Protein AF-Q4S012-F1 (afdb_monomer_lite)

Sequence (358 aa):
VFFGFYRRGSLDLPCLNMPLLYLAGILSILLLSFILVVRRTIVGYKHTWMLRKRYNMNVSYKIFCGWDFTIQDSDSASLKRGCIRNDLKLLLEEQRFSMRVAQRKLGQKVRLYLLRFFLNVLVLSLLGGAFYLIFFAINTSMKKTAYQGVIKLVFEYLPPVTITFVNLLLPHIFRKISTFEDYSFTMQINSTLVRSIFLKLASLGIYLMGETALRAHVLLPFQCRENRLGKEMYKLSIFNFLATICNAFLFNFPRKFLQEACPSSLLARLSGQQRFLIPFNVLDLVYGQTVSWMGVYYCPLLPLIGTVTLIVTFYIKKVTVLWCCRPEQRMFRASNSSVLFHFMLLLGLIMAAVTLGF

InterPro domains:
  IPR012496 TMC domain [PF07810] (224-335)
  IPR038900 Transmembrane channel-like protein [PTHR23302] (2-358)

Organism: Tetraodon nigroviridis (NCBI:txid99883)

Secondary structure (DSSP, 8-state):
--GGG--TTTTS-TT--HHHHHHHHHHHHHHHHHHHHHHHHHHHHHHHHHHHHHHTS-HHHHHHS---TT---HHHHHHHHHHHHHHHHHHHHHHHHHHHHHT--HHHHHHHHHHHHHHHHHHHHHHHHHHHHHHHHHHHHHHTTT--THHHHHHHHHHHHHHHHHHHHHHHHHHHHHHHTT--HHHHHHHHHHHHHHHHHHHHHHHHHIIIIIHHTTS-TTS-HHHHHHHHHHHHHHHHHHHHHHIIIIIIHHHHHHHHH-TTSHHHHHH---B--HHHHHHHHHHHHHHHHHHTTT-TTHHHHHHHHHHHHHHHHHHHHHHHPBP-SS---HHHHHHHHHHHHHHHHHHHHHHHH-

Structure (mmCIF, N/CA/C/O backbone):
data_AF-Q4S012-F1
#
_entry.id   AF-Q4S012-F1
#
loop_
_atom_site.group_PDB
_atom_site.id
_atom_site.type_symbol
_atom_site.label_atom_id
_atom_site.label_alt_id
_atom_site.label_comp_id
_atom_site.label_asym_id
_atom_site.label_entity_id
_atom_site.label_seq_id
_atom_site.pdbx_PDB_ins_code
_atom_site.Cartn_x
_atom_site.Cartn_y
_atom_site.Cartn_z
_atom_site.occupancy
_atom_site.B_iso_or_equiv
_atom_site.auth_seq_id
_atom_site.auth_comp_id
_atom_site.auth_asym_id
_atom_site.auth_atom_id
_atom_site.pdbx_PDB_model_num
ATOM 1 N N . VAL A 1 1 ? 7.221 2.457 -25.735 1.00 53.84 1 VAL A N 1
ATOM 2 C CA . VAL A 1 1 ? 7.912 3.707 -26.128 1.00 53.84 1 VAL A CA 1
ATOM 3 C C . VAL A 1 1 ? 8.549 4.284 -24.878 1.00 53.84 1 VAL A C 1
ATOM 5 O O . VAL A 1 1 ? 7.845 4.398 -23.885 1.00 53.84 1 VAL A O 1
ATOM 8 N N . PHE A 1 2 ? 9.858 4.531 -24.881 1.00 63.09 2 PHE A N 1
ATOM 9 C CA . PHE A 1 2 ? 10.585 5.129 -23.750 1.00 63.09 2 PHE A CA 1
ATOM 10 C C . PHE A 1 2 ? 11.058 6.536 -24.129 1.00 63.09 2 PHE A C 1
ATOM 12 O O . PHE A 1 2 ? 11.096 6.847 -25.318 1.00 63.09 2 PHE A O 1
ATOM 19 N N . PHE A 1 3 ? 11.458 7.356 -23.152 1.00 61.53 3 PHE A N 1
ATOM 20 C CA . PHE A 1 3 ? 11.948 8.725 -23.382 1.00 61.53 3 PHE A CA 1
ATOM 21 C C . PHE A 1 3 ? 12.992 8.824 -24.511 1.00 61.53 3 PHE A C 1
ATOM 23 O O . PHE A 1 3 ? 12.878 9.690 -25.375 1.00 61.53 3 PHE A O 1
ATOM 30 N N . GLY A 1 4 ? 13.933 7.872 -24.593 1.00 58.38 4 GLY A N 1
ATOM 31 C CA . GLY A 1 4 ? 14.970 7.851 -25.637 1.00 58.38 4 GLY A CA 1
ATOM 32 C C . GLY A 1 4 ? 14.469 7.668 -27.081 1.00 58.38 4 GLY A C 1
ATOM 33 O O . GLY A 1 4 ? 15.268 7.735 -28.012 1.00 58.38 4 GLY A O 1
ATOM 34 N N . PHE A 1 5 ? 13.171 7.425 -27.282 1.00 60.38 5 PHE A N 1
ATOM 35 C CA . PHE A 1 5 ? 12.536 7.367 -28.601 1.00 60.38 5 PHE A CA 1
ATOM 36 C C . PHE A 1 5 ? 12.276 8.767 -29.188 1.00 60.38 5 PHE A C 1
ATOM 38 O O . PHE A 1 5 ? 12.300 8.934 -30.403 1.00 60.38 5 PHE A O 1
ATOM 45 N N . TYR A 1 6 ? 12.074 9.788 -28.346 1.00 61.41 6 TYR A N 1
ATOM 46 C CA . TYR A 1 6 ? 11.745 11.145 -28.791 1.00 61.41 6 TYR A CA 1
ATOM 47 C C . TYR A 1 6 ? 13.012 11.930 -29.155 1.00 61.41 6 TYR A C 1
ATOM 49 O O . TYR A 1 6 ? 13.562 12.669 -28.341 1.00 61.41 6 TYR A O 1
ATOM 57 N N . ARG A 1 7 ? 13.490 11.783 -30.394 1.00 60.47 7 ARG A N 1
ATOM 58 C CA . ARG A 1 7 ? 14.554 12.637 -30.955 1.00 60.47 7 ARG A CA 1
ATOM 59 C C . ARG A 1 7 ? 13.972 13.911 -31.580 1.00 60.47 7 ARG A C 1
ATOM 61 O O . ARG A 1 7 ? 12.780 13.987 -31.888 1.00 60.47 7 ARG A O 1
ATOM 68 N N . ARG A 1 8 ? 14.820 14.930 -31.764 1.00 55.53 8 ARG A N 1
ATOM 69 C CA . ARG A 1 8 ? 14.468 16.170 -32.478 1.00 55.53 8 ARG A CA 1
ATOM 70 C C . ARG A 1 8 ? 13.973 15.802 -33.889 1.00 55.53 8 ARG A C 1
ATOM 72 O O . ARG A 1 8 ? 14.671 15.077 -34.588 1.00 55.53 8 ARG A O 1
ATOM 79 N N . GLY A 1 9 ? 12.769 16.244 -34.261 1.00 55.34 9 GLY A N 1
ATOM 80 C CA . GLY A 1 9 ? 12.159 15.952 -35.569 1.00 55.34 9 GLY A CA 1
ATOM 81 C C . GLY A 1 9 ? 11.323 14.666 -35.675 1.00 55.34 9 GLY A C 1
ATOM 82 O O . GLY A 1 9 ? 10.867 14.357 -36.762 1.00 55.34 9 GLY A O 1
ATOM 83 N N . SER A 1 10 ? 11.050 13.928 -34.586 1.00 59.12 10 SER A N 1
ATOM 84 C CA . SER A 1 10 ? 10.297 12.649 -34.644 1.00 59.12 10 SER A CA 1
ATOM 85 C C . SER A 1 10 ? 8.837 12.734 -35.149 1.00 59.12 10 SER A C 1
ATOM 87 O O . SER A 1 10 ? 8.204 11.693 -35.304 1.00 59.12 10 SER A O 1
ATOM 89 N N . LEU A 1 11 ? 8.286 13.936 -35.343 1.00 62.34 11 LEU A N 1
ATOM 90 C CA . LEU A 1 11 ? 6.933 14.192 -35.872 1.00 62.34 11 LEU A CA 1
ATOM 91 C C . LEU A 1 11 ? 6.973 15.179 -37.059 1.00 62.34 11 LEU A C 1
ATOM 93 O O . LEU A 1 11 ? 6.006 15.899 -37.277 1.00 62.34 11 LEU A O 1
ATOM 97 N N . ASP A 1 12 ? 8.107 15.284 -37.764 1.00 60.12 12 ASP A N 1
ATOM 98 C CA . ASP A 1 12 ? 8.281 16.159 -38.940 1.00 60.12 12 ASP A CA 1
ATOM 99 C C . ASP A 1 12 ? 7.964 17.653 -38.701 1.00 60.12 12 ASP A C 1
ATOM 101 O O . ASP A 1 12 ? 7.598 18.396 -39.607 1.00 60.12 12 ASP A O 1
ATOM 105 N N . LEU A 1 13 ? 8.146 18.131 -37.462 1.00 67.12 13 LEU A N 1
ATOM 106 C CA . LEU A 1 13 ? 8.059 19.550 -37.095 1.00 67.12 13 LEU A CA 1
ATOM 107 C C . LEU A 1 13 ? 9.470 20.116 -36.831 1.00 67.12 13 LEU A C 1
ATOM 109 O O . LEU A 1 13 ? 10.068 19.783 -35.803 1.00 67.12 13 LEU A O 1
ATOM 113 N N . PRO A 1 14 ? 10.012 20.986 -37.707 1.00 60.69 14 PRO A N 1
ATOM 114 C CA . PRO A 1 14 ? 11.420 21.404 -37.669 1.00 60.69 14 PRO A CA 1
ATOM 115 C C . PRO A 1 14 ? 11.780 22.298 -36.471 1.00 60.69 14 PRO A C 1
ATOM 117 O O . PRO A 1 14 ? 12.925 22.297 -36.022 1.00 60.69 14 PRO A O 1
ATOM 120 N N . CYS A 1 15 ? 10.813 23.029 -35.908 1.00 65.69 15 CYS A N 1
ATOM 121 C CA . CYS A 1 15 ? 11.045 23.979 -34.813 1.00 65.69 15 CYS A CA 1
ATOM 122 C C . CYS A 1 15 ? 10.726 23.421 -33.413 1.00 65.69 15 CYS A C 1
ATOM 124 O O . CYS A 1 15 ? 10.979 24.097 -32.416 1.00 65.69 15 CYS A O 1
ATOM 126 N N . LEU A 1 16 ? 10.163 22.211 -33.304 1.00 69.81 16 LEU A N 1
ATOM 127 C CA . LEU A 1 16 ? 9.671 21.691 -32.027 1.00 69.81 16 LEU A CA 1
ATOM 128 C C . LEU A 1 16 ? 10.704 20.785 -31.339 1.00 69.81 16 LEU A C 1
ATOM 130 O O . LEU A 1 16 ? 10.977 19.658 -31.757 1.00 69.81 16 LEU A O 1
ATOM 134 N N . ASN A 1 17 ? 11.252 21.263 -30.219 1.00 72.12 17 ASN A N 1
ATOM 135 C CA . ASN A 1 17 ? 12.118 20.470 -29.345 1.00 72.12 17 ASN A CA 1
ATOM 136 C C . ASN A 1 17 ? 11.285 19.472 -28.520 1.00 72.12 17 ASN A C 1
ATOM 138 O O . ASN A 1 17 ? 10.939 19.735 -27.369 1.00 72.12 17 ASN A O 1
ATOM 142 N N . MET A 1 18 ? 10.995 18.306 -29.100 1.00 72.69 18 MET A N 1
ATOM 143 C CA . MET A 1 18 ? 10.204 17.237 -28.467 1.00 72.69 18 MET A CA 1
ATOM 144 C C . MET A 1 18 ? 10.670 16.810 -27.065 1.00 72.69 18 MET A C 1
ATOM 146 O O . MET A 1 18 ? 9.811 16.654 -26.197 1.00 72.69 18 MET A O 1
ATOM 150 N N . PRO A 1 19 ? 11.981 16.674 -26.777 1.00 73.50 19 PRO A N 1
ATOM 151 C CA . PRO A 1 19 ? 12.434 16.332 -25.427 1.00 73.50 19 PRO A CA 1
ATOM 152 C C . PRO A 1 19 ? 12.056 17.390 -24.383 1.00 73.50 19 PRO A C 1
ATOM 154 O O . PRO A 1 19 ? 11.689 17.048 -23.261 1.00 73.50 19 PRO A O 1
ATOM 157 N N . LEU A 1 20 ? 12.103 18.673 -24.762 1.00 77.25 20 LEU A N 1
ATOM 158 C CA . LEU A 1 20 ? 11.761 19.786 -23.878 1.00 77.25 20 LEU A CA 1
ATOM 159 C C . LEU A 1 20 ? 10.252 19.843 -23.627 1.00 77.25 20 LEU A C 1
ATOM 161 O O . LEU A 1 20 ? 9.831 20.027 -22.490 1.00 77.25 20 LEU A O 1
ATOM 165 N N . LEU A 1 21 ? 9.443 19.633 -24.671 1.00 81.38 21 LEU A N 1
ATOM 166 C CA . LEU A 1 21 ? 7.986 19.563 -24.546 1.00 81.38 21 LEU A CA 1
ATOM 167 C C . LEU A 1 21 ? 7.558 18.391 -23.651 1.00 81.38 21 LEU A C 1
ATOM 169 O O . LEU A 1 21 ? 6.683 18.545 -22.803 1.00 81.38 21 LEU A O 1
ATOM 173 N N . TYR A 1 22 ? 8.208 17.235 -23.805 1.00 80.88 22 TYR A N 1
ATOM 174 C CA . TYR A 1 22 ? 7.977 16.071 -22.955 1.00 80.88 22 TYR A CA 1
ATOM 175 C C . TYR A 1 22 ? 8.338 16.355 -21.492 1.00 80.88 22 TYR A C 1
ATOM 177 O O . TYR A 1 22 ? 7.525 16.117 -20.600 1.00 80.88 22 TYR A O 1
ATOM 185 N N . LEU A 1 23 ? 9.523 16.924 -21.240 1.00 81.69 23 LEU A N 1
ATOM 186 C CA . LEU A 1 23 ? 9.951 17.317 -19.896 1.00 81.69 23 LEU A CA 1
ATOM 187 C C . LEU A 1 23 ? 8.971 18.319 -19.268 1.00 81.69 23 LEU A C 1
ATOM 189 O O . LEU A 1 23 ? 8.546 18.126 -18.130 1.00 81.69 23 LEU A O 1
ATOM 193 N N . ALA A 1 24 ? 8.564 19.346 -20.019 1.00 84.75 24 ALA A N 1
ATOM 194 C CA . ALA A 1 24 ? 7.589 20.338 -19.577 1.00 84.75 24 ALA A CA 1
ATOM 195 C C . ALA A 1 24 ? 6.241 19.690 -19.233 1.00 84.75 24 ALA A C 1
ATOM 197 O O . ALA A 1 24 ? 5.704 19.948 -18.158 1.00 84.75 24 ALA A O 1
ATOM 198 N N . GLY A 1 25 ? 5.735 18.791 -20.083 1.00 86.69 25 GLY A N 1
ATOM 199 C CA . GLY A 1 25 ? 4.498 18.052 -19.827 1.00 86.69 25 GLY A CA 1
ATOM 200 C C . GLY A 1 25 ? 4.557 17.237 -18.534 1.00 86.69 25 GLY A C 1
ATOM 201 O O . GLY A 1 25 ? 3.615 17.258 -17.741 1.00 86.69 25 GLY A O 1
ATOM 202 N N . ILE A 1 26 ? 5.681 16.573 -18.260 1.00 84.12 26 ILE A N 1
ATOM 203 C CA . ILE A 1 26 ? 5.838 15.776 -17.036 1.00 84.12 26 ILE A CA 1
ATOM 204 C C . ILE A 1 26 ? 6.004 16.645 -15.794 1.00 84.12 26 ILE A C 1
ATOM 206 O O . ILE A 1 26 ? 5.377 16.361 -14.773 1.00 84.12 26 ILE A O 1
ATOM 210 N N . LEU A 1 27 ? 6.755 17.743 -15.883 1.00 86.62 27 LEU A N 1
ATOM 211 C CA . LEU A 1 27 ? 6.823 18.733 -14.810 1.00 86.62 27 LEU A CA 1
ATOM 212 C C . LEU A 1 27 ? 5.438 19.322 -14.508 1.00 86.62 27 LEU A C 1
ATOM 214 O O . LEU A 1 27 ? 5.068 19.427 -13.340 1.00 86.62 27 LEU A O 1
ATOM 218 N N . SER A 1 28 ? 4.631 19.625 -15.532 1.00 88.25 28 SER A N 1
ATOM 219 C CA . SER A 1 28 ? 3.246 20.075 -15.352 1.00 88.25 28 SER A CA 1
ATOM 220 C C . SER A 1 28 ? 2.380 19.023 -14.653 1.00 88.25 28 SER A C 1
ATOM 222 O O . SER A 1 28 ? 1.646 19.363 -13.725 1.00 88.25 28 SER A O 1
ATOM 224 N N . ILE A 1 29 ? 2.483 17.743 -15.035 1.00 88.12 29 ILE A N 1
ATOM 225 C CA . ILE A 1 29 ? 1.744 16.644 -14.388 1.00 88.12 29 ILE A CA 1
ATOM 226 C C . ILE A 1 29 ? 2.135 16.508 -12.913 1.00 88.12 29 ILE A C 1
ATOM 228 O O . ILE A 1 29 ? 1.261 16.344 -12.055 1.00 88.12 29 ILE A O 1
ATOM 232 N N . LEU A 1 30 ? 3.428 16.580 -12.594 1.00 86.94 30 LEU A N 1
ATOM 233 C CA . LEU A 1 30 ? 3.916 16.465 -11.219 1.00 86.94 30 LEU A CA 1
ATOM 234 C C . LEU A 1 30 ? 3.519 17.669 -10.370 1.00 86.94 30 LEU A C 1
ATOM 236 O O . LEU A 1 30 ? 3.076 17.486 -9.238 1.00 86.94 30 LEU A O 1
ATOM 240 N N . LEU A 1 31 ? 3.598 18.880 -10.922 1.00 90.06 31 LEU A N 1
ATOM 241 C CA . LEU A 1 31 ? 3.176 20.103 -10.245 1.00 90.06 31 LEU A CA 1
ATOM 242 C C . LEU A 1 31 ? 1.664 20.106 -9.984 1.00 90.06 31 LEU A C 1
ATOM 244 O O . LEU A 1 31 ? 1.224 20.402 -8.874 1.00 90.06 31 LEU A O 1
ATOM 248 N N . LEU A 1 32 ? 0.857 19.686 -10.961 1.00 91.81 32 LEU A N 1
ATOM 249 C CA . LEU A 1 32 ? -0.586 19.532 -10.782 1.00 91.81 32 LEU A CA 1
ATOM 250 C C . LEU A 1 32 ? -0.902 18.458 -9.731 1.00 91.81 32 LEU A C 1
ATOM 252 O O . LEU A 1 32 ? -1.728 18.685 -8.844 1.00 91.81 32 LEU A O 1
ATOM 256 N N . SER A 1 33 ? -0.206 17.318 -9.769 1.00 90.12 33 SER A N 1
ATOM 257 C CA . SER A 1 33 ? -0.336 16.258 -8.760 1.00 90.12 33 SER A CA 1
ATOM 258 C C . SER A 1 33 ? 0.032 16.765 -7.362 1.00 90.12 33 SER A C 1
ATOM 260 O O . SER A 1 33 ? -0.687 16.482 -6.404 1.00 90.12 33 SER A O 1
ATOM 262 N N . PHE A 1 34 ? 1.087 17.576 -7.245 1.00 90.81 34 PHE A N 1
ATOM 263 C CA . PHE A 1 34 ? 1.511 18.205 -5.993 1.00 90.81 34 PHE A CA 1
ATOM 264 C C . PHE A 1 34 ? 0.420 19.114 -5.435 1.00 90.81 34 PHE A C 1
ATOM 266 O O . PHE A 1 34 ? -0.009 18.930 -4.295 1.00 90.81 34 PHE A O 1
ATOM 273 N N . ILE A 1 35 ? -0.096 20.036 -6.251 1.00 92.12 35 ILE A N 1
ATOM 274 C CA . ILE A 1 35 ? -1.163 20.962 -5.852 1.00 92.12 35 ILE A CA 1
ATOM 275 C C . ILE A 1 35 ? -2.406 20.187 -5.395 1.00 92.12 35 ILE A C 1
ATOM 277 O O . ILE A 1 35 ? -2.979 20.489 -4.344 1.00 92.12 35 ILE A O 1
ATOM 281 N N . LEU A 1 36 ? -2.814 19.154 -6.141 1.00 91.31 36 LEU A N 1
ATOM 282 C CA . LEU A 1 36 ? -3.966 18.323 -5.785 1.00 91.31 36 LEU A CA 1
ATOM 283 C C . LEU A 1 36 ? -3.758 17.573 -4.465 1.00 91.31 36 LEU A C 1
ATOM 285 O O . LEU A 1 36 ? -4.670 17.546 -3.632 1.00 91.31 36 LEU A O 1
ATOM 289 N N . VAL A 1 37 ? -2.580 16.979 -4.253 1.00 89.81 37 VAL A N 1
ATOM 290 C CA . VAL A 1 37 ? -2.243 16.271 -3.010 1.00 89.81 37 VAL A CA 1
ATOM 291 C C . VAL A 1 37 ? -2.222 17.241 -1.834 1.00 89.81 37 VAL A C 1
ATOM 293 O O . VAL A 1 37 ? -2.852 16.953 -0.817 1.00 89.81 37 VAL A O 1
ATOM 296 N N . VAL A 1 38 ? -1.585 18.407 -1.961 1.00 90.38 38 VAL A N 1
ATOM 297 C CA . VAL A 1 38 ? -1.542 19.429 -0.903 1.00 90.38 38 VAL A CA 1
ATOM 298 C C . VAL A 1 38 ? -2.952 19.907 -0.559 1.00 90.38 38 VAL A C 1
ATOM 300 O O . VAL A 1 38 ? -3.341 19.884 0.610 1.00 90.38 38 VAL A O 1
ATOM 303 N N . ARG A 1 39 ? -3.773 20.240 -1.563 1.00 89.94 39 ARG A N 1
ATOM 304 C CA . ARG A 1 39 ? -5.167 20.654 -1.346 1.00 89.94 39 ARG A CA 1
ATOM 305 C C . ARG A 1 39 ? -5.968 19.571 -0.622 1.00 89.94 39 ARG A C 1
ATOM 307 O O . ARG A 1 39 ? -6.661 19.870 0.351 1.00 89.94 39 ARG A O 1
ATOM 314 N N . ARG A 1 40 ? -5.860 18.308 -1.055 1.00 86.88 40 ARG A N 1
ATOM 315 C CA . ARG A 1 40 ? -6.520 17.170 -0.390 1.00 86.88 40 ARG A CA 1
ATOM 316 C C . ARG A 1 40 ? -6.021 16.972 1.038 1.00 86.88 40 ARG A C 1
ATOM 318 O O . ARG A 1 40 ? -6.835 16.728 1.923 1.00 86.88 40 ARG A O 1
ATOM 325 N N . THR A 1 41 ? -4.725 17.154 1.278 1.00 86.56 41 THR A N 1
ATOM 326 C CA . THR A 1 41 ? -4.118 17.069 2.613 1.00 86.56 41 THR A CA 1
ATOM 327 C C . THR A 1 41 ? -4.699 18.122 3.550 1.00 86.56 41 THR A C 1
ATOM 329 O O . THR A 1 41 ? -5.117 17.785 4.655 1.00 86.56 41 THR A O 1
ATOM 332 N N . ILE A 1 42 ? -4.809 19.376 3.099 1.00 87.06 42 ILE A N 1
ATOM 333 C CA . ILE A 1 42 ? -5.387 20.478 3.884 1.00 87.06 42 ILE A CA 1
ATOM 334 C C . ILE A 1 42 ? -6.856 20.190 4.216 1.00 87.06 42 ILE A C 1
ATOM 336 O O . ILE A 1 42 ? -7.268 20.293 5.373 1.00 87.06 42 ILE A O 1
ATOM 340 N N . VAL A 1 43 ? -7.647 19.777 3.221 1.00 85.88 43 VAL A N 1
ATOM 341 C CA . VAL A 1 43 ? -9.065 19.433 3.416 1.00 85.88 43 VAL A CA 1
ATOM 342 C C . VAL A 1 43 ? -9.216 18.242 4.370 1.00 85.88 43 VAL A C 1
ATOM 344 O O . VAL A 1 43 ? -10.014 18.295 5.308 1.00 85.88 43 VAL A O 1
ATOM 347 N N . GLY A 1 44 ? -8.415 17.191 4.190 1.00 81.06 44 GLY A N 1
ATOM 348 C CA . GLY A 1 44 ? -8.394 16.017 5.061 1.00 81.06 44 GLY A CA 1
ATOM 349 C C . GLY A 1 44 ? -7.988 16.356 6.497 1.00 81.06 44 GLY A C 1
ATOM 350 O O . GLY A 1 44 ? -8.606 15.869 7.449 1.00 81.06 44 GLY A O 1
ATOM 351 N N . TYR A 1 45 ? -7.009 17.246 6.672 1.00 81.50 45 TYR A N 1
ATOM 352 C CA . TYR A 1 45 ? -6.587 17.734 7.981 1.00 81.50 45 TYR A CA 1
ATOM 353 C C . TYR A 1 45 ? -7.688 18.557 8.657 1.00 81.50 45 TYR A C 1
ATOM 355 O O . TYR A 1 45 ? -7.997 18.317 9.825 1.00 81.50 45 TYR A O 1
ATOM 363 N N . LYS A 1 46 ? -8.363 19.447 7.915 1.00 83.12 46 LYS A N 1
ATOM 364 C CA . LYS A 1 46 ? -9.515 20.217 8.411 1.00 83.12 46 LYS A CA 1
ATOM 365 C C . LYS A 1 46 ? -10.640 19.292 8.881 1.00 83.12 46 LYS A C 1
ATOM 367 O O . LYS A 1 46 ? -11.124 19.449 10.001 1.00 83.12 46 LYS A O 1
ATOM 372 N N . HIS A 1 47 ? -11.013 18.286 8.086 1.00 75.75 47 HIS A N 1
ATOM 373 C CA . HIS A 1 47 ? -12.007 17.284 8.492 1.00 75.75 47 HIS A CA 1
ATOM 374 C C . HIS A 1 47 ? -11.583 16.525 9.750 1.00 75.75 47 HIS A C 1
ATOM 376 O O . HIS A 1 47 ? -12.384 16.353 10.667 1.00 75.75 47 HIS A O 1
ATOM 382 N N . THR A 1 48 ? -10.320 16.113 9.830 1.00 72.62 48 THR A N 1
ATOM 383 C CA . THR A 1 48 ? -9.777 15.386 10.984 1.00 72.62 48 THR A CA 1
ATOM 384 C C . THR A 1 48 ? -9.778 16.232 12.249 1.00 72.62 48 THR A C 1
ATOM 386 O O . THR A 1 48 ? -10.144 15.751 13.321 1.00 72.62 48 THR A O 1
ATOM 389 N N . TRP A 1 49 ? -9.413 17.506 12.131 1.00 73.25 49 TRP A N 1
ATOM 390 C CA . TRP A 1 49 ? -9.438 18.456 13.232 1.00 73.25 49 TRP A CA 1
ATOM 391 C C . TRP A 1 49 ? -10.870 18.740 13.708 1.00 73.25 49 TRP A C 1
ATOM 393 O O . TRP A 1 49 ? -11.131 18.669 14.909 1.00 73.25 49 TRP A O 1
ATOM 403 N N . MET A 1 50 ? -11.819 18.947 12.787 1.00 70.19 50 MET A N 1
ATOM 404 C CA . MET A 1 50 ? -13.239 19.115 13.127 1.00 70.19 50 MET A CA 1
ATOM 405 C C . MET A 1 50 ? -13.815 17.870 13.810 1.00 70.19 50 MET A C 1
ATOM 407 O O . MET A 1 50 ? -14.519 17.978 14.814 1.00 70.19 50 MET A O 1
ATOM 411 N N . LEU A 1 51 ? -13.469 16.679 13.316 1.00 64.88 51 LEU A N 1
ATOM 412 C CA . LEU A 1 51 ? -13.850 15.412 13.935 1.00 64.88 51 LEU A CA 1
ATOM 413 C C . LEU A 1 51 ? -13.251 15.290 15.342 1.00 64.88 51 LEU A C 1
ATOM 415 O O . LEU A 1 51 ? -13.978 14.975 16.275 1.00 64.88 51 LEU A O 1
ATOM 419 N N . ARG A 1 52 ? -11.966 15.619 15.535 1.00 64.38 52 ARG A N 1
ATOM 420 C CA . ARG A 1 52 ? -11.308 15.676 16.856 1.00 64.38 52 ARG A CA 1
ATOM 421 C C . ARG A 1 52 ? -12.024 16.609 17.831 1.00 64.38 52 ARG A C 1
ATOM 423 O O . ARG A 1 52 ? -12.258 16.197 18.961 1.00 64.38 52 ARG A O 1
ATOM 430 N N . LYS A 1 53 ? -12.448 17.795 17.388 1.00 61.38 53 LYS A N 1
ATOM 431 C CA . LYS A 1 53 ? -13.257 18.716 18.201 1.00 61.38 53 LYS A CA 1
ATOM 432 C C . LYS A 1 53 ? -14.611 18.100 18.582 1.00 61.38 53 LYS A C 1
ATOM 434 O O . LYS A 1 53 ? -14.988 18.147 19.745 1.00 61.38 53 LYS A O 1
ATOM 439 N N . ARG A 1 54 ? -15.287 17.427 17.641 1.00 58.03 54 ARG A N 1
ATOM 440 C CA . ARG A 1 54 ? -16.545 16.689 17.883 1.00 58.03 54 ARG A CA 1
ATOM 441 C C . ARG A 1 54 ? -16.365 15.472 18.809 1.00 58.03 54 ARG A C 1
ATOM 443 O O . ARG A 1 54 ? -17.309 15.067 19.475 1.00 58.03 54 ARG A O 1
ATOM 450 N N . TYR A 1 55 ? -15.167 14.887 18.876 1.00 56.62 55 TYR A N 1
ATOM 451 C CA . TYR A 1 55 ? -14.847 13.801 19.811 1.00 56.62 55 TYR A CA 1
ATOM 452 C C . TYR A 1 55 ? -14.542 14.285 21.231 1.00 56.62 55 TYR A C 1
ATOM 454 O O . TYR A 1 55 ? -14.657 13.489 22.154 1.00 56.62 55 TYR A O 1
ATOM 462 N N . ASN A 1 56 ? -14.169 15.554 21.398 1.00 59.50 56 ASN A N 1
ATOM 463 C CA . ASN A 1 56 ? -13.976 16.172 22.710 1.00 59.50 56 ASN A CA 1
ATOM 464 C C . ASN A 1 56 ? -15.297 16.675 23.321 1.00 59.50 56 ASN A C 1
ATOM 466 O O . ASN A 1 56 ? -15.291 17.246 24.406 1.00 59.50 56 ASN A O 1
ATOM 470 N N . MET A 1 57 ? -16.426 16.495 22.623 1.00 60.41 57 MET A N 1
ATOM 471 C CA . MET A 1 57 ? -17.752 16.747 23.179 1.00 60.41 57 MET A CA 1
ATOM 472 C C . MET A 1 57 ? -18.117 15.643 24.171 1.00 60.41 57 MET A C 1
ATOM 474 O O . MET A 1 57 ? -17.856 14.464 23.920 1.00 60.41 57 MET A O 1
ATOM 478 N N . ASN A 1 58 ? -18.754 16.034 25.275 1.00 67.19 58 ASN A N 1
ATOM 479 C CA . ASN A 1 58 ? -19.220 15.112 26.305 1.00 67.19 58 ASN A CA 1
ATOM 480 C C . ASN A 1 58 ? -20.027 13.961 25.693 1.00 67.19 58 ASN A C 1
ATOM 482 O O . ASN A 1 58 ? -20.842 14.170 24.792 1.00 67.19 58 ASN A O 1
ATOM 486 N N . VAL A 1 59 ? -19.831 12.750 26.224 1.00 75.94 59 VAL A N 1
ATOM 487 C CA . VAL A 1 59 ? -20.556 11.532 25.815 1.00 75.94 59 VAL A CA 1
ATOM 488 C C . VAL A 1 59 ? -22.072 11.772 25.790 1.00 75.94 59 VAL A C 1
ATOM 490 O O . VAL A 1 59 ? -22.752 11.288 24.888 1.00 75.94 59 VAL A O 1
ATOM 493 N N . SER A 1 60 ? -22.575 12.611 26.699 1.00 81.00 60 SER A N 1
ATOM 494 C CA . SER A 1 60 ? -23.964 13.070 26.754 1.00 81.00 60 SER A CA 1
ATOM 495 C C . SER A 1 60 ? -24.460 13.639 25.420 1.00 81.00 60 SER A C 1
ATOM 497 O O . SER A 1 60 ? -25.510 13.230 24.941 1.00 81.00 60 SER A O 1
ATOM 499 N N . TYR A 1 61 ? -23.686 14.502 24.753 1.00 80.88 61 TYR A N 1
ATOM 500 C CA . TYR A 1 61 ? -24.085 15.068 23.460 1.00 80.88 61 TYR A CA 1
ATOM 501 C C . TYR A 1 61 ? -24.236 13.986 22.383 1.00 80.88 61 TYR A C 1
ATOM 503 O O . TYR A 1 61 ? -25.147 14.045 21.567 1.00 80.88 61 TYR A O 1
ATOM 511 N N . LYS A 1 62 ? -23.370 12.967 22.373 1.00 78.44 62 LYS A N 1
ATOM 512 C CA . LYS A 1 62 ? -23.474 11.871 21.396 1.00 78.44 62 LYS A CA 1
ATOM 513 C C . LYS A 1 62 ? -24.695 10.986 21.633 1.00 78.44 62 LYS A C 1
ATOM 515 O O . LYS A 1 62 ? -25.256 10.480 20.668 1.00 78.44 62 LYS A O 1
ATOM 520 N N . ILE A 1 63 ? -25.075 10.783 22.894 1.00 82.50 63 ILE A N 1
ATOM 521 C CA . ILE A 1 63 ? -26.247 9.981 23.255 1.00 82.50 63 ILE A CA 1
ATOM 522 C C . ILE A 1 63 ? -27.530 10.739 22.901 1.00 82.50 63 ILE A C 1
ATOM 524 O O . ILE A 1 63 ? -28.392 10.177 22.234 1.00 82.50 63 ILE A O 1
ATOM 528 N N . PHE A 1 64 ? -27.633 12.012 23.294 1.00 83.94 64 PHE A N 1
ATOM 529 C CA . PHE A 1 64 ? -28.866 12.790 23.141 1.00 83.94 64 PHE A CA 1
ATOM 530 C C . PHE A 1 64 ? -29.015 13.449 21.763 1.00 83.94 64 PHE A C 1
ATOM 532 O O . PHE A 1 64 ? -30.117 13.501 21.231 1.00 83.94 64 PHE A O 1
ATOM 539 N N . CYS A 1 65 ? -27.919 13.901 21.149 1.00 82.75 65 CYS A N 1
ATOM 540 C CA . CYS A 1 65 ? -27.929 14.642 19.880 1.00 82.75 65 CYS A CA 1
ATOM 541 C C . CYS A 1 65 ? -27.291 13.860 18.716 1.00 82.75 65 CYS A C 1
ATOM 543 O O . CYS A 1 65 ? -26.998 14.431 17.667 1.00 82.75 65 CYS A O 1
ATOM 545 N N . GLY A 1 66 ? -27.002 12.565 18.894 1.00 81.50 66 GLY A N 1
ATOM 546 C CA . GLY A 1 66 ? -26.380 11.735 17.856 1.00 81.50 66 GLY A CA 1
ATOM 547 C C . GLY A 1 66 ? -27.347 11.241 16.776 1.00 81.50 66 GLY A C 1
ATOM 548 O O . GLY A 1 66 ? -26.903 10.897 15.672 1.00 81.50 66 GLY A O 1
ATOM 549 N N . TRP A 1 67 ? -28.646 11.186 17.091 1.00 89.25 67 TRP A N 1
ATOM 550 C CA . TRP A 1 67 ? -29.691 10.773 16.158 1.00 89.25 67 TRP A CA 1
ATOM 551 C C . TRP A 1 67 ? -30.025 11.888 15.168 1.00 89.25 67 TRP A C 1
ATOM 553 O O . TRP A 1 67 ? -29.998 13.067 15.510 1.00 89.25 67 TRP A O 1
ATOM 563 N N . ASP A 1 68 ? -30.325 11.496 13.934 1.00 87.94 68 ASP A N 1
ATOM 564 C CA . ASP A 1 68 ? -30.765 12.408 12.887 1.00 87.94 68 ASP A CA 1
ATOM 565 C C . ASP A 1 68 ? -32.243 12.136 12.606 1.00 87.94 68 ASP A C 1
ATOM 567 O O . ASP A 1 68 ? -32.599 11.079 12.084 1.00 87.94 68 ASP A O 1
ATOM 571 N N . PHE A 1 69 ? -33.101 13.071 13.012 1.00 87.81 69 PHE A N 1
ATOM 572 C CA . PHE A 1 69 ? -34.555 12.944 12.896 1.00 87.81 69 PHE A CA 1
ATOM 573 C C . PHE A 1 69 ? -35.069 13.175 11.471 1.00 87.81 69 PHE A C 1
ATOM 575 O O . PHE A 1 69 ? -36.249 12.968 11.215 1.00 87.81 69 PHE A O 1
ATOM 582 N N . THR A 1 70 ? -34.199 13.571 10.537 1.00 90.81 70 THR A N 1
ATOM 583 C CA . THR A 1 70 ? -34.570 13.760 9.127 1.00 90.81 70 THR A CA 1
ATOM 584 C C . THR A 1 70 ? -34.555 12.456 8.323 1.00 90.81 70 THR A C 1
ATOM 586 O O . THR A 1 70 ? -34.987 12.434 7.172 1.00 90.81 70 THR A O 1
ATOM 589 N N . ILE A 1 71 ? -34.085 11.352 8.917 1.00 90.38 71 ILE A N 1
ATOM 590 C CA . ILE A 1 71 ? -34.030 10.045 8.259 1.00 90.38 71 ILE A CA 1
ATOM 591 C C . ILE A 1 71 ? -35.440 9.450 8.171 1.00 90.38 71 ILE A C 1
ATOM 593 O O . ILE A 1 71 ? -36.019 9.064 9.183 1.00 90.38 71 ILE A O 1
ATOM 597 N N . GLN A 1 72 ? -35.953 9.331 6.948 1.00 91.12 72 GLN A N 1
ATOM 598 C CA . GLN A 1 72 ? -37.255 8.716 6.656 1.00 91.12 72 GLN A CA 1
ATOM 599 C C . GLN A 1 72 ? -37.136 7.239 6.252 1.00 91.12 72 GLN A C 1
ATOM 601 O O . GLN A 1 72 ? -38.051 6.453 6.477 1.00 91.12 72 GLN A O 1
ATOM 606 N N . ASP A 1 73 ? -35.998 6.855 5.673 1.00 94.12 73 ASP A N 1
ATOM 607 C CA . ASP A 1 73 ? -35.751 5.502 5.184 1.00 94.12 73 ASP A CA 1
ATOM 608 C C . ASP A 1 73 ? -35.341 4.534 6.311 1.00 94.12 73 ASP A C 1
ATOM 610 O O . ASP A 1 73 ? -34.455 4.822 7.127 1.00 94.12 73 ASP A O 1
ATOM 614 N N . SER A 1 74 ? -35.968 3.354 6.332 1.00 92.00 74 SER A N 1
ATOM 615 C CA . SER A 1 74 ? -35.762 2.342 7.374 1.00 92.00 74 SER A CA 1
ATOM 616 C C . SER A 1 74 ? -34.369 1.704 7.316 1.00 92.00 74 SER A C 1
ATOM 618 O O . SER A 1 74 ? -33.753 1.468 8.364 1.00 92.00 74 SER A O 1
ATOM 620 N N . ASP A 1 75 ? -33.817 1.517 6.113 1.00 90.00 75 ASP A N 1
ATOM 621 C CA . ASP A 1 75 ? -32.478 0.961 5.931 1.00 90.00 75 ASP A CA 1
ATOM 622 C C . ASP A 1 75 ? -31.422 1.949 6.433 1.00 90.00 75 ASP A C 1
ATOM 624 O O . ASP A 1 75 ? -30.558 1.601 7.248 1.00 90.00 75 ASP A O 1
ATOM 628 N N . SER A 1 76 ? -31.550 3.217 6.051 1.00 89.06 76 SER A N 1
ATOM 629 C CA . SER A 1 76 ? -30.714 4.324 6.520 1.00 89.06 76 SER A CA 1
ATOM 630 C C . SER A 1 76 ? -30.790 4.510 8.040 1.00 89.06 76 SER A C 1
ATOM 632 O O . SER A 1 76 ? -29.762 4.729 8.693 1.00 89.06 76 SER A O 1
ATOM 634 N N . ALA A 1 77 ? -31.974 4.353 8.641 1.00 90.25 77 ALA A N 1
ATOM 635 C CA . ALA A 1 77 ? -32.154 4.395 10.091 1.00 90.25 77 ALA A CA 1
ATOM 636 C C . ALA A 1 77 ? -31.431 3.227 10.786 1.00 90.25 77 ALA A C 1
ATOM 638 O O . ALA A 1 77 ? -30.747 3.416 11.801 1.00 90.25 77 ALA A O 1
ATOM 639 N N . SER A 1 78 ? -31.516 2.020 10.218 1.00 88.62 78 SER A N 1
ATOM 640 C CA . SER A 1 78 ? -30.820 0.835 10.728 1.00 88.62 78 SER A CA 1
ATOM 641 C C . SER A 1 78 ? -29.293 1.007 10.687 1.00 88.62 78 SER A C 1
ATOM 643 O O . SER A 1 78 ? -28.605 0.701 11.672 1.00 88.62 78 SER A O 1
ATOM 645 N N . LEU A 1 79 ? -28.771 1.596 9.603 1.00 86.06 79 LEU A N 1
ATOM 646 C CA . LEU A 1 79 ? -27.359 1.923 9.427 1.00 86.06 79 LEU A CA 1
ATOM 647 C C . LEU A 1 79 ? -26.910 2.990 10.425 1.00 86.06 79 LEU A C 1
ATOM 649 O O . LEU A 1 79 ? -25.906 2.793 11.111 1.00 86.06 79 LEU A O 1
ATOM 653 N N . LYS A 1 80 ? -27.670 4.082 10.581 1.00 86.56 80 LYS A N 1
ATOM 654 C CA . LYS A 1 80 ? -27.379 5.147 11.554 1.00 86.56 80 LYS A CA 1
ATOM 655 C C . LYS A 1 80 ? -27.330 4.603 12.980 1.00 86.56 80 LYS A C 1
ATOM 657 O O . LYS A 1 80 ? -26.386 4.897 13.718 1.00 86.56 80 LYS A O 1
ATOM 662 N N . ARG A 1 81 ? -28.287 3.749 13.351 1.00 86.75 81 ARG A N 1
ATOM 663 C CA . ARG A 1 81 ? -28.298 3.046 14.642 1.00 86.75 81 ARG A CA 1
ATOM 664 C C . ARG A 1 81 ? -27.051 2.173 14.814 1.00 86.75 81 ARG A C 1
ATOM 666 O O . ARG A 1 81 ? -26.428 2.193 15.876 1.00 86.75 81 ARG A O 1
ATOM 673 N N . GLY A 1 82 ? -26.652 1.445 13.769 1.00 85.44 82 GLY A N 1
ATOM 674 C CA . GLY A 1 82 ? -25.406 0.674 13.734 1.00 85.44 82 GLY A CA 1
ATOM 675 C C . GLY A 1 82 ? -24.156 1.541 13.932 1.00 85.44 82 GLY A C 1
ATOM 676 O O . GLY A 1 82 ? -23.300 1.201 14.751 1.00 85.44 82 GLY A O 1
ATOM 677 N N . CYS A 1 83 ? -24.076 2.689 13.252 1.00 81.94 83 CYS A N 1
ATOM 678 C CA . CYS A 1 83 ? -23.006 3.680 13.400 1.00 81.94 83 CYS A CA 1
ATOM 679 C C . CYS A 1 83 ? -22.879 4.176 14.841 1.00 81.94 83 CYS A C 1
ATOM 681 O O . CYS A 1 83 ? -21.794 4.096 15.418 1.00 81.94 83 CYS A O 1
ATOM 683 N N . ILE A 1 84 ? -23.983 4.630 15.442 1.00 83.75 84 ILE A N 1
ATOM 684 C CA . ILE A 1 84 ? -24.000 5.146 16.819 1.00 83.75 84 ILE A CA 1
ATOM 685 C C . ILE A 1 84 ? -23.586 4.048 17.807 1.00 83.75 84 ILE A C 1
ATOM 687 O O . ILE A 1 84 ? -22.718 4.270 18.651 1.00 83.75 84 ILE A O 1
ATOM 691 N N . ARG A 1 85 ? -24.138 2.832 17.671 1.00 84.62 85 ARG A N 1
ATOM 692 C CA . ARG A 1 85 ? -23.781 1.686 18.524 1.00 84.62 85 ARG A CA 1
ATOM 693 C C . ARG A 1 85 ? -22.285 1.381 18.471 1.00 84.62 85 ARG A C 1
ATOM 695 O O . ARG A 1 85 ? -21.678 1.107 19.505 1.00 84.62 85 ARG A O 1
ATOM 702 N N . ASN A 1 86 ? -21.699 1.389 17.279 1.00 81.19 86 ASN A N 1
ATOM 703 C CA . ASN A 1 86 ? -20.291 1.054 17.096 1.00 81.19 86 ASN A CA 1
ATOM 704 C C . ASN A 1 86 ? -19.365 2.165 17.609 1.00 81.19 86 ASN A C 1
ATOM 706 O O . ASN A 1 86 ? -18.352 1.852 18.234 1.00 81.19 86 ASN A O 1
ATOM 710 N N . ASP A 1 87 ? -19.733 3.435 17.424 1.00 79.00 87 ASP A N 1
ATOM 711 C CA . ASP A 1 87 ? -18.998 4.579 17.979 1.00 79.00 87 ASP A CA 1
ATOM 712 C C . ASP A 1 87 ? -19.018 4.567 19.519 1.00 79.00 87 ASP A C 1
ATOM 714 O O . ASP A 1 87 ? -17.974 4.698 20.157 1.00 79.00 87 ASP A O 1
ATOM 718 N N . LEU A 1 88 ? -20.175 4.293 20.136 1.00 81.88 88 LEU A N 1
ATOM 719 C CA . LEU A 1 88 ? -20.289 4.152 21.594 1.00 81.88 88 LEU A CA 1
ATOM 720 C C . LEU A 1 88 ? -19.473 2.971 22.134 1.00 81.88 88 LEU A C 1
ATOM 722 O O . LEU A 1 88 ? -18.769 3.116 23.134 1.00 81.88 88 LEU A O 1
ATOM 726 N N . LYS A 1 89 ? -19.514 1.808 21.466 1.00 84.25 89 LYS A N 1
ATOM 727 C CA . LYS A 1 89 ? -18.664 0.660 21.827 1.00 84.25 89 LYS A CA 1
ATOM 728 C C . LYS A 1 89 ? -17.182 1.028 21.789 1.00 84.25 89 LYS A C 1
ATOM 730 O O . LYS A 1 89 ? -16.450 0.674 22.708 1.00 84.25 89 LYS A O 1
ATOM 735 N N . LEU A 1 90 ? -16.749 1.747 20.754 1.00 78.31 90 LEU A N 1
ATOM 736 C CA . LEU A 1 90 ? -15.357 2.163 20.598 1.00 78.31 90 LEU A CA 1
ATOM 737 C C . LEU A 1 90 ? -14.931 3.141 21.701 1.00 78.31 90 LEU A C 1
ATOM 739 O O . LEU A 1 90 ? -13.862 2.964 22.282 1.00 78.31 90 LEU A O 1
ATOM 743 N N . LEU A 1 91 ? -15.784 4.110 22.047 1.00 79.69 91 LEU A N 1
ATOM 744 C CA . LEU A 1 91 ? -15.540 5.028 23.163 1.00 79.69 91 LEU A CA 1
ATOM 745 C C . LEU A 1 91 ? -15.421 4.295 24.505 1.00 79.69 91 LEU A C 1
ATOM 747 O O . LEU A 1 91 ? -14.500 4.564 25.273 1.00 79.69 91 LEU A O 1
ATOM 751 N N . LEU A 1 92 ? -16.323 3.348 24.785 1.00 84.31 92 LEU A N 1
ATOM 752 C CA . LEU A 1 92 ? -16.277 2.547 26.011 1.00 84.31 92 LEU A CA 1
ATOM 753 C C . LEU A 1 92 ? -15.013 1.681 26.081 1.00 84.31 92 LEU A C 1
ATOM 755 O O . LEU A 1 92 ? -14.414 1.551 27.147 1.00 84.31 92 LEU A O 1
ATOM 759 N N . GLU A 1 93 ? -14.586 1.095 24.962 1.00 82.31 93 GLU A N 1
ATOM 760 C CA . GLU A 1 93 ? -13.334 0.338 24.886 1.00 82.31 93 GLU A CA 1
ATOM 761 C C . GLU A 1 93 ? -12.105 1.225 25.132 1.00 82.31 93 GLU A C 1
ATOM 763 O O . GLU A 1 93 ? -11.197 0.814 25.860 1.00 82.31 93 GLU A O 1
ATOM 768 N N . GLU A 1 94 ? -12.084 2.441 24.578 1.00 79.25 94 GLU A N 1
ATOM 769 C CA . GLU A 1 94 ? -11.015 3.425 24.788 1.00 79.25 94 GLU A CA 1
ATOM 770 C C . GLU A 1 94 ? -10.952 3.868 26.260 1.00 79.25 94 GLU A C 1
ATOM 772 O O . GLU A 1 94 ? -9.884 3.819 26.869 1.00 79.25 94 GLU A O 1
ATOM 777 N N . GLN A 1 95 ? -12.097 4.172 26.878 1.00 81.75 95 GLN A N 1
ATOM 778 C CA . GLN A 1 95 ? -12.197 4.504 28.306 1.00 81.75 95 GLN A CA 1
ATOM 779 C C . GLN A 1 95 ? -11.735 3.350 29.207 1.00 81.75 95 GLN A C 1
ATOM 781 O O . GLN A 1 95 ? -10.901 3.539 30.094 1.00 81.75 95 GLN A O 1
ATOM 786 N N . ARG A 1 96 ? -12.205 2.120 28.949 1.00 84.69 96 ARG A N 1
ATOM 787 C CA . ARG A 1 96 ? -11.757 0.919 29.680 1.00 84.69 96 ARG A CA 1
ATOM 788 C C . ARG A 1 96 ? -10.260 0.683 29.534 1.00 84.69 96 ARG A C 1
ATOM 790 O O . ARG A 1 96 ? -9.618 0.205 30.466 1.00 84.69 96 ARG A O 1
ATOM 797 N N . PHE A 1 97 ? -9.687 0.967 28.369 1.00 83.62 97 PHE A N 1
ATOM 798 C CA . PHE A 1 97 ? -8.246 0.875 28.175 1.00 83.62 97 PHE A CA 1
ATOM 799 C C . PHE A 1 97 ? -7.501 1.924 29.008 1.00 83.62 97 PHE A C 1
ATOM 801 O O . PHE A 1 97 ? -6.569 1.557 29.719 1.00 83.62 97 PHE A O 1
ATOM 808 N N . SER A 1 98 ? -7.941 3.183 28.995 1.00 81.69 98 SER A N 1
ATOM 809 C CA . SER A 1 98 ? -7.338 4.263 29.788 1.00 81.69 98 SER A CA 1
ATOM 810 C C . SER A 1 98 ? -7.383 3.982 31.292 1.00 81.69 98 SER A C 1
ATOM 812 O O . SER A 1 98 ? -6.358 4.101 31.961 1.00 81.69 98 SER A O 1
ATOM 814 N N . MET A 1 99 ? -8.518 3.499 31.814 1.00 83.75 99 MET A N 1
ATOM 815 C CA . MET A 1 99 ? -8.630 3.070 33.216 1.00 83.75 99 MET A CA 1
ATOM 816 C C . MET A 1 99 ? -7.654 1.933 33.542 1.00 83.75 99 MET A C 1
ATOM 818 O O . MET A 1 99 ? -6.917 2.007 34.524 1.00 83.75 99 MET A O 1
ATOM 822 N N . ARG A 1 100 ? -7.565 0.915 32.673 1.00 84.62 100 ARG A N 1
ATOM 823 C CA . ARG A 1 100 ? -6.599 -0.183 32.839 1.00 84.62 100 ARG A CA 1
ATOM 824 C C . ARG A 1 100 ? -5.151 0.286 32.805 1.00 84.62 100 ARG A C 1
ATOM 826 O O . ARG A 1 100 ? -4.325 -0.367 33.426 1.00 84.62 100 ARG A O 1
ATOM 833 N N . VAL A 1 101 ? -4.822 1.346 32.062 1.00 84.00 101 VAL A N 1
ATOM 834 C CA . VAL A 1 101 ? -3.473 1.934 32.024 1.00 84.00 101 VAL A CA 1
ATOM 835 C C . VAL A 1 101 ? -3.177 2.707 33.310 1.00 84.00 101 VAL A C 1
ATOM 837 O O . VAL A 1 101 ? -2.075 2.571 33.838 1.00 84.00 101 VAL A O 1
ATOM 840 N N . ALA A 1 102 ? -4.152 3.453 33.836 1.00 83.69 102 ALA A N 1
ATOM 841 C CA . ALA A 1 102 ? -4.023 4.189 35.094 1.00 83.69 102 ALA A CA 1
ATOM 842 C C . ALA A 1 102 ? -3.855 3.258 36.308 1.00 83.69 102 ALA A C 1
ATOM 844 O O . ALA A 1 102 ? -3.078 3.553 37.208 1.00 83.69 102 ALA A O 1
ATOM 845 N N . GLN A 1 103 ? -4.518 2.098 36.303 1.00 86.62 103 GLN A N 1
ATOM 846 C CA . GLN A 1 103 ? -4.462 1.115 37.394 1.00 86.62 103 GLN A CA 1
ATOM 847 C C . GLN A 1 103 ? -3.249 0.159 37.340 1.00 86.62 103 GLN A C 1
ATOM 849 O O . GLN A 1 103 ? -3.164 -0.771 38.146 1.00 86.62 103 GLN A O 1
ATOM 854 N N . ARG A 1 104 ? -2.297 0.324 36.405 1.00 86.50 104 ARG A N 1
ATOM 855 C CA . ARG A 1 104 ? -1.155 -0.608 36.286 1.00 86.50 104 ARG A CA 1
ATOM 856 C C . ARG A 1 104 ? -0.162 -0.432 37.428 1.00 86.50 104 ARG A C 1
ATOM 858 O O . ARG A 1 104 ? 0.387 0.649 37.625 1.00 86.50 104 ARG A O 1
ATOM 865 N N . LYS A 1 105 ? 0.175 -1.540 38.092 1.00 89.81 105 LYS A N 1
ATOM 866 C CA . LYS A 1 105 ? 1.271 -1.589 39.071 1.00 89.81 105 LYS A CA 1
ATOM 867 C C . LYS A 1 105 ? 2.625 -1.352 38.388 1.00 89.81 105 LYS A C 1
ATOM 869 O O . LYS A 1 105 ? 2.825 -1.724 37.229 1.00 89.81 105 LYS A O 1
ATOM 874 N N . LEU A 1 106 ? 3.584 -0.803 39.133 1.00 86.69 106 LEU A N 1
ATOM 875 C CA . LEU A 1 106 ? 4.904 -0.413 38.621 1.00 86.69 106 LEU A CA 1
ATOM 876 C C . LEU A 1 106 ? 5.676 -1.602 38.009 1.00 86.69 106 LEU A C 1
ATOM 878 O O . LEU A 1 106 ? 6.199 -1.483 36.905 1.00 86.69 106 LEU A O 1
ATOM 882 N N . GLY A 1 107 ? 5.624 -2.789 38.626 1.00 89.00 107 GLY A N 1
ATOM 883 C CA . GLY A 1 107 ? 6.239 -4.008 38.072 1.00 89.00 107 GLY A CA 1
ATOM 884 C C . GLY A 1 107 ? 5.629 -4.471 36.738 1.00 89.00 107 GLY A C 1
ATOM 885 O O . GLY A 1 107 ? 6.350 -4.850 35.816 1.00 89.00 107 GLY A O 1
ATOM 886 N N . GLN A 1 108 ? 4.305 -4.364 36.573 1.00 86.38 108 GLN A N 1
ATOM 887 C CA . GLN A 1 108 ? 3.645 -4.661 35.293 1.00 86.38 108 GLN A CA 1
ATOM 888 C C . GLN A 1 108 ? 4.029 -3.644 34.214 1.00 86.38 108 GLN A C 1
ATOM 890 O O . GLN A 1 108 ? 4.181 -4.004 33.047 1.00 86.38 108 GLN A O 1
ATOM 895 N N . LYS A 1 109 ? 4.209 -2.378 34.609 1.00 86.31 109 LYS A N 1
ATOM 896 C CA . LYS A 1 109 ? 4.671 -1.303 33.731 1.00 86.31 109 LYS A CA 1
ATOM 897 C C . LYS A 1 109 ? 6.094 -1.586 33.242 1.00 86.31 109 LYS A C 1
ATOM 899 O O . LYS A 1 109 ? 6.305 -1.584 32.035 1.00 86.31 109 LYS A O 1
ATOM 904 N N . VAL A 1 110 ? 7.025 -1.922 34.138 1.00 91.00 110 VAL A N 1
ATOM 905 C CA . VAL A 1 110 ? 8.410 -2.285 33.779 1.00 91.00 110 VAL A CA 1
ATOM 906 C C . VAL A 1 110 ? 8.441 -3.485 32.830 1.00 91.00 110 VAL A C 1
ATOM 908 O O . VAL A 1 110 ? 9.029 -3.384 31.755 1.00 91.00 110 VAL A O 1
ATOM 911 N N . ARG A 1 111 ? 7.727 -4.577 33.148 1.00 90.94 111 ARG A N 1
ATOM 912 C CA . ARG A 1 111 ? 7.643 -5.762 32.273 1.00 90.94 111 ARG A CA 1
ATOM 913 C C . ARG A 1 111 ? 7.148 -5.412 30.868 1.00 90.94 111 ARG A C 1
ATOM 915 O O . ARG A 1 111 ? 7.680 -5.908 29.881 1.00 90.94 111 ARG A O 1
ATOM 922 N N . LEU A 1 112 ? 6.143 -4.545 30.771 1.00 89.44 112 LEU A N 1
ATOM 923 C CA . LEU A 1 112 ? 5.609 -4.098 29.490 1.00 89.44 112 LEU A CA 1
ATOM 924 C C . LEU A 1 112 ? 6.609 -3.241 28.705 1.00 89.44 112 LEU A C 1
ATOM 926 O O . LEU A 1 112 ? 6.730 -3.411 27.495 1.00 89.44 112 LEU A O 1
ATOM 930 N N . TYR A 1 113 ? 7.304 -2.307 29.357 1.00 90.00 113 TYR A N 1
ATOM 931 C CA . TYR A 1 113 ? 8.310 -1.486 28.681 1.00 90.00 113 TYR A CA 1
ATOM 932 C C . TYR A 1 113 ? 9.486 -2.330 28.181 1.00 90.00 113 TYR A C 1
ATOM 934 O O . TYR A 1 113 ? 9.921 -2.120 27.052 1.00 90.00 113 TYR A O 1
ATOM 942 N N . LEU A 1 114 ? 9.925 -3.332 28.950 1.00 92.44 114 LEU A N 1
ATOM 943 C CA . LEU A 1 114 ? 10.934 -4.299 28.505 1.00 92.44 114 LEU A CA 1
ATOM 944 C C . LEU A 1 114 ? 10.450 -5.126 27.307 1.00 92.44 114 LEU A C 1
ATOM 946 O O . LEU A 1 114 ? 11.162 -5.240 26.311 1.00 92.44 114 LEU A O 1
ATOM 950 N N . LEU A 1 115 ? 9.214 -5.637 27.354 1.00 92.94 115 LEU A N 1
ATOM 951 C CA . LEU A 1 115 ? 8.611 -6.344 26.222 1.00 92.94 115 LEU A CA 1
ATOM 952 C C . LEU A 1 115 ? 8.571 -5.453 24.973 1.00 92.94 115 LEU A C 1
ATOM 954 O O . LEU A 1 115 ? 8.963 -5.877 23.891 1.00 92.94 115 LEU A O 1
ATOM 958 N N . ARG A 1 116 ? 8.142 -4.195 25.116 1.00 93.38 116 ARG A N 1
ATOM 959 C CA . ARG A 1 116 ? 8.116 -3.223 24.014 1.00 93.38 116 ARG A CA 1
ATOM 960 C C . ARG A 1 116 ? 9.505 -2.934 23.473 1.00 93.38 116 ARG A C 1
ATOM 962 O O . ARG A 1 116 ? 9.645 -2.807 22.262 1.00 93.38 116 ARG A O 1
ATOM 969 N N . PHE A 1 117 ? 10.512 -2.823 24.331 1.00 93.75 117 PHE A N 1
ATOM 970 C CA . PHE A 1 117 ? 11.890 -2.637 23.899 1.00 93.75 117 PHE A CA 1
ATOM 971 C C . PHE A 1 117 ? 12.334 -3.805 23.010 1.00 93.75 117 PHE A C 1
ATOM 973 O O . PHE A 1 117 ? 12.714 -3.581 21.863 1.00 93.75 117 PHE A O 1
ATOM 980 N N . PHE A 1 118 ? 12.156 -5.046 23.472 1.00 95.31 118 PHE A N 1
ATOM 981 C CA . PHE A 1 118 ? 12.487 -6.242 22.693 1.00 95.31 118 PHE A CA 1
ATOM 982 C C . PHE A 1 118 ? 11.721 -6.316 21.362 1.00 95.31 118 PHE A C 1
ATOM 984 O O . PHE A 1 118 ? 12.313 -6.561 20.313 1.00 95.31 118 PHE A O 1
ATOM 991 N N . LEU A 1 119 ? 10.411 -6.045 21.374 1.00 94.56 119 LEU A N 1
ATOM 992 C CA . LEU A 1 119 ? 9.587 -6.063 20.161 1.00 94.56 119 LEU A CA 1
ATOM 993 C C . LEU A 1 119 ? 9.996 -4.974 19.157 1.00 94.56 119 LEU A C 1
ATOM 995 O O . LEU A 1 119 ? 9.994 -5.229 17.955 1.00 94.56 119 LEU A O 1
ATOM 999 N N . ASN A 1 120 ? 10.389 -3.782 19.615 1.00 93.25 120 ASN A N 1
ATOM 1000 C CA . ASN A 1 120 ? 10.883 -2.736 18.717 1.00 93.25 120 ASN A CA 1
ATOM 1001 C C . ASN A 1 120 ? 12.274 -3.065 18.159 1.00 93.25 120 ASN A C 1
ATOM 1003 O O . ASN A 1 120 ? 12.507 -2.826 16.976 1.00 93.25 120 ASN A O 1
ATOM 1007 N N . VAL A 1 121 ? 13.164 -3.676 18.949 1.00 95.75 121 VAL A N 1
ATOM 1008 C CA . VAL A 1 121 ? 14.447 -4.205 18.450 1.00 95.75 121 VAL A CA 1
ATOM 1009 C C . VAL A 1 121 ? 14.209 -5.272 17.378 1.00 95.75 121 VAL A C 1
ATOM 1011 O O . VAL A 1 121 ? 14.839 -5.235 16.322 1.00 95.75 121 VAL A O 1
ATOM 1014 N N . LEU A 1 122 ? 13.237 -6.166 17.583 1.00 95.94 122 LEU A N 1
ATOM 1015 C CA . LEU A 1 122 ? 12.834 -7.151 16.578 1.00 95.94 122 LEU A CA 1
ATOM 1016 C C . LEU A 1 122 ? 12.317 -6.484 15.292 1.00 95.94 122 LEU A C 1
ATOM 1018 O O . LEU A 1 122 ? 12.686 -6.901 14.198 1.00 95.94 122 LEU A O 1
ATOM 1022 N N . VAL A 1 123 ? 11.499 -5.431 15.397 1.00 95.56 123 VAL A N 1
ATOM 1023 C CA . VAL A 1 123 ? 11.023 -4.665 14.228 1.00 95.56 123 VAL A CA 1
ATOM 1024 C C . VAL A 1 123 ? 12.183 -4.021 13.471 1.00 95.56 123 VAL A C 1
ATOM 1026 O O . VAL A 1 123 ? 12.210 -4.096 12.243 1.00 95.56 123 VAL A O 1
ATOM 1029 N N . LEU A 1 124 ? 13.144 -3.417 14.175 1.00 95.62 124 LEU A N 1
ATOM 1030 C CA . LEU A 1 124 ? 14.335 -2.831 13.556 1.00 95.62 124 LEU A CA 1
ATOM 1031 C C . LEU A 1 124 ? 15.190 -3.895 12.858 1.00 95.62 124 LEU A C 1
ATOM 1033 O O . LEU A 1 124 ? 15.632 -3.670 11.735 1.00 95.62 124 LEU A O 1
ATOM 1037 N N . SER A 1 125 ? 15.355 -5.069 13.472 1.00 96.81 125 SER A N 1
ATOM 1038 C CA . SER A 1 125 ? 16.051 -6.207 12.864 1.00 96.81 125 SER A CA 1
ATOM 1039 C C . SER A 1 125 ? 15.349 -6.699 11.592 1.00 96.81 125 SER A C 1
ATOM 1041 O O . SER A 1 125 ? 15.993 -6.874 10.561 1.00 96.81 125 SER A O 1
ATOM 1043 N N . LEU A 1 126 ? 14.016 -6.824 11.607 1.00 97.12 126 LEU A N 1
ATOM 1044 C CA . LEU A 1 126 ? 13.234 -7.197 10.421 1.00 97.12 126 LEU A CA 1
ATOM 1045 C C . LEU A 1 126 ? 13.348 -6.161 9.292 1.00 97.12 126 LEU A C 1
ATOM 1047 O O . LEU A 1 126 ? 13.457 -6.541 8.128 1.00 97.12 126 LEU A O 1
ATOM 1051 N N . LEU A 1 127 ? 13.340 -4.865 9.623 1.00 96.75 127 LEU A N 1
ATOM 1052 C CA . LEU A 1 127 ? 13.554 -3.786 8.653 1.00 96.75 127 LEU A CA 1
ATOM 1053 C C . LEU A 1 127 ? 14.970 -3.840 8.062 1.00 96.75 127 LEU A C 1
ATOM 1055 O O . LEU A 1 127 ? 15.122 -3.820 6.843 1.00 96.75 127 LEU A O 1
ATOM 1059 N N . GLY A 1 128 ? 15.996 -3.969 8.907 1.00 96.44 128 GLY A N 1
ATOM 1060 C CA . GLY A 1 128 ? 17.386 -4.095 8.470 1.00 96.44 128 GLY A CA 1
ATOM 1061 C C . GLY A 1 128 ? 17.614 -5.328 7.594 1.00 96.44 128 GLY A C 1
ATOM 1062 O O . GLY A 1 128 ? 18.213 -5.222 6.526 1.00 96.44 128 GLY A O 1
ATOM 1063 N N . GLY A 1 129 ? 17.063 -6.479 7.987 1.00 96.81 129 GLY A N 1
ATOM 1064 C CA . GLY A 1 129 ? 17.119 -7.719 7.213 1.00 96.81 129 GLY A CA 1
ATOM 1065 C C . GLY A 1 129 ? 16.415 -7.605 5.860 1.00 96.81 129 GLY A C 1
ATOM 1066 O O . GLY A 1 129 ? 16.950 -8.062 4.853 1.00 96.81 129 GLY A O 1
ATOM 1067 N N . ALA A 1 130 ? 15.263 -6.932 5.802 1.00 96.88 130 ALA A N 1
ATOM 1068 C CA . ALA A 1 130 ? 14.578 -6.630 4.547 1.00 96.88 130 ALA A CA 1
ATOM 1069 C C . ALA A 1 130 ? 15.433 -5.766 3.609 1.00 96.88 130 ALA A C 1
ATOM 1071 O O . ALA A 1 130 ? 15.569 -6.084 2.428 1.00 96.88 130 ALA A O 1
ATOM 1072 N N . PHE A 1 131 ? 16.037 -4.696 4.126 1.00 95.81 131 PHE A N 1
ATOM 1073 C CA . PHE A 1 131 ? 16.901 -3.812 3.341 1.00 95.81 131 PHE A CA 1
ATOM 1074 C C . PHE A 1 131 ? 18.167 -4.518 2.859 1.00 95.81 131 PHE A C 1
ATOM 1076 O O . PHE A 1 131 ? 18.529 -4.392 1.689 1.00 95.81 131 PHE A O 1
ATOM 1083 N N . TYR A 1 132 ? 18.789 -5.321 3.722 1.00 95.38 132 TYR A N 1
ATOM 1084 C CA . TYR A 1 132 ? 19.926 -6.157 3.357 1.00 95.38 132 TYR A CA 1
ATOM 1085 C C . TYR A 1 132 ? 19.561 -7.161 2.259 1.00 95.38 132 TYR A C 1
ATOM 1087 O O . TYR A 1 132 ? 20.291 -7.283 1.279 1.00 95.38 132 TYR A O 1
ATOM 1095 N N . LEU A 1 133 ? 18.410 -7.834 2.370 1.00 95.44 133 LEU A N 1
ATOM 1096 C CA . LEU A 1 133 ? 17.946 -8.799 1.374 1.00 95.44 133 LEU A CA 1
ATOM 1097 C C . LEU A 1 133 ? 17.712 -8.140 0.006 1.00 95.44 133 LEU A C 1
ATOM 1099 O O . LEU A 1 133 ? 18.093 -8.702 -1.018 1.00 95.44 133 LEU A O 1
ATOM 1103 N N . ILE A 1 134 ? 17.132 -6.936 -0.017 1.00 94.00 134 ILE A N 1
ATOM 1104 C CA . ILE A 1 134 ? 16.939 -6.157 -1.250 1.00 94.00 134 ILE A CA 1
ATOM 1105 C C . ILE A 1 134 ? 18.293 -5.772 -1.855 1.00 94.00 134 ILE A C 1
ATOM 1107 O O . ILE A 1 134 ? 18.524 -5.996 -3.042 1.00 94.00 134 ILE A O 1
ATOM 1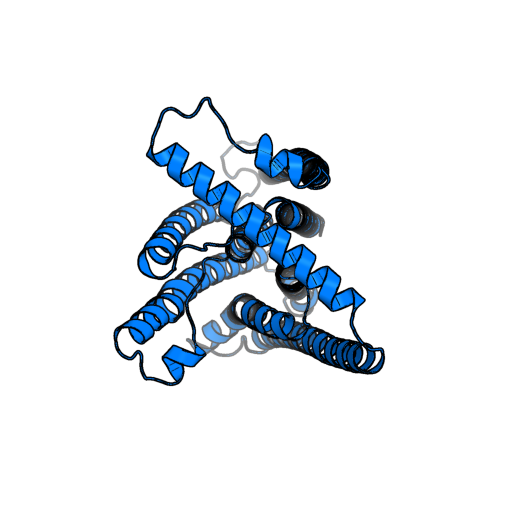111 N N . PHE A 1 135 ? 19.215 -5.245 -1.049 1.00 91.88 135 PHE A N 1
ATOM 1112 C CA . PHE A 1 135 ? 20.558 -4.888 -1.509 1.00 91.88 135 PHE A CA 1
ATOM 1113 C C . PHE A 1 135 ? 21.331 -6.106 -2.041 1.00 91.88 135 PHE A C 1
ATOM 1115 O O . PHE A 1 135 ? 21.972 -6.045 -3.093 1.00 91.88 135 PHE A O 1
ATOM 1122 N N . PHE A 1 136 ? 21.225 -7.245 -1.358 1.00 91.88 136 PHE A N 1
ATOM 1123 C CA . PHE A 1 136 ? 21.798 -8.513 -1.792 1.00 91.88 136 PHE A CA 1
ATOM 1124 C C . PHE A 1 136 ? 21.191 -8.993 -3.117 1.00 91.88 136 PHE A C 1
ATOM 1126 O O . PHE A 1 136 ? 21.929 -9.421 -4.008 1.00 91.88 136 PHE A O 1
ATOM 1133 N N . ALA A 1 137 ? 19.870 -8.877 -3.289 1.00 92.25 137 ALA A N 1
ATOM 1134 C CA . ALA A 1 137 ? 19.190 -9.215 -4.537 1.00 92.25 137 ALA A CA 1
ATOM 1135 C C . ALA A 1 137 ? 19.682 -8.347 -5.709 1.00 92.25 137 ALA A C 1
ATOM 1137 O O . ALA A 1 137 ? 19.968 -8.883 -6.780 1.00 92.25 137 ALA A O 1
ATOM 1138 N N . ILE A 1 138 ? 19.862 -7.036 -5.497 1.00 89.00 138 ILE A N 1
ATOM 1139 C CA . ILE A 1 138 ? 20.402 -6.104 -6.505 1.00 89.00 138 ILE A CA 1
ATOM 1140 C C . ILE A 1 138 ? 21.834 -6.496 -6.895 1.00 89.00 138 ILE A C 1
ATOM 1142 O O . ILE A 1 138 ? 22.136 -6.668 -8.077 1.00 89.00 138 ILE A O 1
ATOM 1146 N N . ASN A 1 139 ? 22.710 -6.717 -5.911 1.00 87.00 139 ASN A N 1
ATOM 1147 C CA . ASN A 1 139 ? 24.092 -7.143 -6.155 1.00 87.00 139 ASN A CA 1
ATOM 1148 C C . ASN A 1 139 ? 24.178 -8.484 -6.890 1.00 87.00 139 ASN A C 1
ATOM 1150 O O . ASN A 1 139 ? 25.020 -8.673 -7.768 1.00 87.00 139 ASN A O 1
ATOM 1154 N N . THR A 1 140 ? 23.300 -9.422 -6.546 1.00 86.31 140 THR A N 1
ATOM 1155 C CA . THR A 1 140 ? 23.255 -10.740 -7.186 1.00 86.31 140 THR A CA 1
ATOM 1156 C C . THR A 1 140 ? 22.759 -10.635 -8.627 1.00 86.31 140 THR A C 1
ATOM 1158 O O . THR A 1 140 ? 23.353 -11.249 -9.514 1.00 86.31 140 THR A O 1
ATOM 1161 N N . SER A 1 141 ? 21.739 -9.804 -8.878 1.00 85.75 141 SER A N 1
ATOM 1162 C CA . SER A 1 141 ? 21.249 -9.484 -10.227 1.00 85.75 141 SER A CA 1
ATOM 1163 C C . SER A 1 141 ? 22.354 -8.908 -11.120 1.00 85.75 141 SER A C 1
ATOM 1165 O O . SER A 1 141 ? 22.371 -9.134 -12.328 1.00 85.75 141 SER A O 1
ATOM 1167 N N . MET A 1 142 ? 23.311 -8.193 -10.521 1.00 77.50 142 MET A N 1
ATOM 1168 C CA . MET A 1 142 ? 24.443 -7.590 -11.221 1.00 77.50 142 MET A CA 1
ATOM 1169 C C . MET A 1 142 ? 25.580 -8.548 -11.551 1.00 77.50 142 MET A C 1
ATOM 1171 O O . MET A 1 142 ? 26.131 -8.486 -12.644 1.00 77.50 142 MET A O 1
ATOM 1175 N N . LYS A 1 143 ? 25.955 -9.421 -10.614 1.00 73.62 143 LYS A N 1
ATOM 1176 C CA . LYS A 1 143 ? 27.135 -10.287 -10.763 1.00 73.62 143 LYS A CA 1
ATOM 1177 C C . LYS A 1 143 ? 26.907 -11.488 -11.685 1.00 73.62 143 LYS A C 1
ATOM 1179 O O . LYS A 1 143 ? 27.870 -12.093 -12.140 1.00 73.62 143 LYS A O 1
ATOM 1184 N N . LYS A 1 144 ? 25.651 -11.872 -11.931 1.00 67.81 144 LYS A N 1
ATOM 1185 C CA . LYS A 1 144 ? 25.295 -13.139 -12.596 1.00 67.81 144 LYS A CA 1
ATOM 1186 C C . LYS A 1 144 ? 24.671 -12.966 -13.985 1.00 67.81 144 LYS A C 1
ATOM 1188 O O . LYS A 1 144 ? 23.972 -13.852 -14.466 1.00 67.81 144 LYS A O 1
ATOM 1193 N N . THR A 1 145 ? 24.980 -11.869 -14.674 1.00 61.88 145 THR A N 1
ATOM 1194 C CA . THR A 1 145 ? 24.578 -11.605 -16.071 1.00 61.88 145 THR A CA 1
ATOM 1195 C C . THR A 1 145 ? 25.225 -12.538 -17.106 1.00 61.88 145 THR A C 1
ATOM 1197 O O . THR A 1 145 ? 24.830 -12.491 -18.269 1.00 61.88 145 THR A O 1
ATOM 1200 N N . ALA A 1 146 ? 26.182 -13.383 -16.701 1.00 60.97 146 ALA A N 1
ATOM 1201 C CA . ALA A 1 146 ? 26.922 -14.303 -17.571 1.00 60.97 146 ALA A CA 1
ATOM 1202 C C . ALA A 1 146 ? 26.209 -15.644 -17.854 1.00 60.97 146 ALA A C 1
ATOM 1204 O O . ALA A 1 146 ? 26.633 -16.380 -18.741 1.00 60.97 146 ALA A O 1
ATOM 1205 N N . TYR A 1 147 ? 25.133 -15.979 -17.132 1.00 65.81 147 TYR A N 1
ATOM 1206 C CA . TYR A 1 147 ? 24.366 -17.204 -17.395 1.00 65.81 147 TYR A CA 1
ATOM 1207 C C . TYR A 1 147 ? 23.395 -17.016 -18.568 1.00 65.81 147 TYR A C 1
ATOM 1209 O O . TYR A 1 147 ? 22.819 -15.941 -18.748 1.00 65.81 147 TYR A O 1
ATOM 1217 N N . GLN A 1 148 ? 23.181 -18.072 -19.356 1.00 74.19 148 GLN A N 1
ATOM 1218 C CA . GLN A 1 148 ? 22.227 -18.076 -20.469 1.00 74.19 148 GLN A CA 1
ATOM 1219 C C . GLN A 1 148 ? 20.887 -18.733 -20.089 1.00 74.19 148 GLN A C 1
ATOM 1221 O O . GLN A 1 148 ? 20.799 -19.522 -19.148 1.00 74.19 148 GLN A O 1
ATOM 1226 N N . GLY A 1 149 ? 19.825 -18.384 -20.823 1.00 78.06 149 GLY A N 1
ATOM 1227 C CA . GLY A 1 149 ? 18.496 -18.989 -20.686 1.00 78.06 149 GLY A CA 1
ATOM 1228 C C . GLY A 1 149 ? 17.692 -18.526 -19.463 1.00 78.06 149 GLY A C 1
ATOM 1229 O O . GLY A 1 149 ? 17.759 -17.369 -19.046 1.00 78.06 149 GLY A O 1
ATOM 1230 N N . VAL A 1 150 ? 16.903 -19.443 -18.889 1.00 80.94 150 VAL A N 1
ATOM 1231 C CA . VAL A 1 150 ? 15.943 -19.186 -17.791 1.00 80.94 150 VAL A CA 1
ATOM 1232 C C . VAL A 1 150 ? 16.620 -18.620 -16.538 1.00 80.94 150 VAL A C 1
ATOM 1234 O O . VAL A 1 150 ? 16.056 -17.773 -15.847 1.00 80.94 150 VAL A O 1
ATOM 1237 N N . ILE A 1 151 ? 17.863 -19.028 -16.274 1.00 80.50 151 ILE A N 1
ATOM 1238 C CA . ILE A 1 151 ? 18.638 -18.606 -15.100 1.00 80.50 151 ILE A CA 1
ATOM 1239 C C . ILE A 1 151 ? 18.874 -17.088 -15.114 1.00 80.50 151 ILE A C 1
ATOM 1241 O O . ILE A 1 151 ? 18.779 -16.437 -14.073 1.00 80.50 151 ILE A O 1
ATOM 1245 N N . LYS A 1 152 ? 19.095 -16.497 -16.295 1.00 83.19 152 LYS A N 1
ATOM 1246 C CA . LYS A 1 152 ? 19.248 -15.045 -16.453 1.00 83.19 152 LYS A CA 1
ATOM 1247 C C . LYS A 1 152 ? 17.977 -14.295 -16.056 1.00 83.19 152 LYS A C 1
ATOM 1249 O O . LYS A 1 152 ? 18.057 -13.309 -15.328 1.00 83.19 152 LYS A O 1
ATOM 1254 N N . LEU A 1 153 ? 16.815 -14.787 -16.495 1.00 82.88 153 LEU A N 1
ATOM 1255 C CA . LEU A 1 153 ? 15.519 -14.180 -16.180 1.00 82.88 153 LEU A CA 1
ATOM 1256 C C . LEU A 1 153 ? 15.255 -14.206 -14.672 1.00 82.88 153 LEU A C 1
ATOM 1258 O O . LEU A 1 153 ? 14.864 -13.191 -14.102 1.00 82.88 153 LEU A O 1
ATOM 1262 N N . VAL A 1 154 ? 15.536 -15.328 -14.002 1.00 85.25 154 VAL A N 1
ATOM 1263 C CA . VAL A 1 154 ? 15.356 -15.447 -12.546 1.00 85.25 154 VAL A CA 1
ATOM 1264 C C . VAL A 1 154 ? 16.169 -14.387 -11.798 1.00 85.25 154 VAL A C 1
ATOM 1266 O O . VAL A 1 154 ? 15.626 -13.705 -10.931 1.00 85.25 154 VAL A O 1
ATOM 1269 N N . PHE A 1 155 ? 17.443 -14.190 -12.152 1.00 85.88 155 PHE A N 1
ATOM 1270 C CA . PHE A 1 155 ? 18.284 -13.168 -11.516 1.00 85.88 155 PHE A CA 1
ATOM 1271 C C . PHE A 1 155 ? 17.906 -11.732 -11.903 1.00 85.88 155 PHE A C 1
ATOM 1273 O O . PHE A 1 155 ? 18.096 -10.811 -11.106 1.00 85.88 155 PHE A O 1
ATOM 1280 N N . GLU A 1 156 ? 17.353 -11.516 -13.095 1.00 86.00 156 GLU A N 1
ATOM 1281 C CA . GLU A 1 156 ? 16.873 -10.204 -13.535 1.00 86.00 156 GLU A CA 1
ATOM 1282 C C . GLU A 1 156 ? 15.610 -9.759 -12.778 1.00 86.00 156 GLU A C 1
ATOM 1284 O O . GLU A 1 156 ? 15.485 -8.587 -12.426 1.00 86.00 156 GLU A O 1
ATOM 1289 N N . TYR A 1 157 ? 14.690 -10.683 -12.490 1.00 90.69 157 TYR A N 1
ATOM 1290 C CA . TYR A 1 157 ? 13.459 -10.395 -11.744 1.00 90.69 157 TYR A CA 1
ATOM 1291 C C . TYR A 1 157 ? 13.596 -10.571 -10.228 1.00 90.69 157 TYR A C 1
ATOM 1293 O O . TYR A 1 157 ? 12.661 -10.258 -9.490 1.00 90.69 157 TYR A O 1
ATOM 1301 N N . LEU A 1 158 ? 14.754 -11.019 -9.739 1.00 91.31 158 LEU A N 1
ATOM 1302 C CA . LEU A 1 158 ? 14.985 -11.248 -8.316 1.00 91.31 158 LEU A CA 1
ATOM 1303 C C . LEU A 1 158 ? 14.727 -9.987 -7.463 1.00 91.31 158 LEU A C 1
ATOM 1305 O O . LEU A 1 158 ? 13.936 -10.090 -6.526 1.00 91.31 158 LEU A O 1
ATOM 1309 N N . PRO A 1 159 ? 15.274 -8.789 -7.773 1.00 92.19 159 PRO A N 1
ATOM 1310 C CA . PRO A 1 159 ? 15.020 -7.599 -6.957 1.00 92.19 159 PRO A CA 1
ATOM 1311 C C . PRO A 1 159 ? 13.536 -7.194 -6.835 1.00 92.19 159 PRO A C 1
ATOM 1313 O O . PRO A 1 159 ? 13.068 -7.053 -5.700 1.00 92.19 159 PRO A O 1
ATOM 1316 N N . PRO A 1 160 ? 12.747 -7.039 -7.926 1.00 92.81 160 PRO A N 1
ATOM 1317 C CA . PRO A 1 160 ? 11.335 -6.677 -7.796 1.00 92.81 160 PRO A CA 1
ATOM 1318 C C . PRO A 1 160 ? 10.507 -7.773 -7.110 1.00 92.81 160 PRO A C 1
ATOM 1320 O O . PRO A 1 160 ? 9.594 -7.442 -6.349 1.00 92.81 160 PRO A O 1
ATOM 1323 N N . VAL A 1 161 ? 10.842 -9.058 -7.296 1.00 94.19 161 VAL A N 1
ATOM 1324 C CA . VAL A 1 161 ? 10.216 -10.172 -6.557 1.00 94.19 161 VAL A CA 1
ATOM 1325 C C . VAL A 1 161 ? 10.480 -10.041 -5.059 1.00 94.19 161 VAL A C 1
ATOM 1327 O O . VAL A 1 161 ? 9.540 -10.093 -4.266 1.00 94.19 161 VAL A O 1
ATOM 1330 N N . THR A 1 162 ? 11.736 -9.823 -4.661 1.00 95.00 162 THR A N 1
ATOM 1331 C CA . THR A 1 162 ? 12.132 -9.668 -3.256 1.00 95.00 162 THR A CA 1
ATOM 1332 C C . THR A 1 162 ? 11.436 -8.474 -2.602 1.00 95.00 162 THR A C 1
ATOM 1334 O O . THR A 1 162 ? 10.861 -8.627 -1.525 1.00 95.00 162 THR A O 1
ATOM 1337 N N . ILE A 1 163 ? 11.426 -7.305 -3.254 1.00 94.69 163 ILE A N 1
ATOM 1338 C CA . ILE A 1 163 ? 10.756 -6.095 -2.742 1.00 94.69 163 ILE A CA 1
ATOM 1339 C C . ILE A 1 163 ? 9.267 -6.362 -2.528 1.00 94.69 163 ILE A C 1
ATOM 1341 O O . ILE A 1 163 ? 8.717 -6.060 -1.469 1.00 94.69 163 ILE A O 1
ATOM 1345 N N . THR A 1 164 ? 8.618 -6.965 -3.520 1.00 93.44 164 THR A N 1
ATOM 1346 C CA . THR A 1 164 ? 7.186 -7.261 -3.479 1.00 93.44 164 THR A CA 1
ATOM 1347 C C . THR A 1 164 ? 6.852 -8.267 -2.377 1.00 93.44 164 THR A C 1
ATOM 1349 O O . THR A 1 164 ? 5.907 -8.060 -1.617 1.00 93.44 164 THR A O 1
ATOM 1352 N N . PHE A 1 165 ? 7.656 -9.323 -2.240 1.00 94.19 165 PHE A N 1
ATOM 1353 C CA . PHE A 1 165 ? 7.492 -10.336 -1.200 1.00 94.19 165 PHE A CA 1
ATOM 1354 C C . PHE A 1 165 ? 7.610 -9.734 0.204 1.00 94.19 165 PHE A C 1
ATOM 1356 O O . PHE A 1 165 ? 6.727 -9.923 1.041 1.00 94.19 165 PHE A O 1
ATOM 1363 N N . VAL A 1 166 ? 8.661 -8.948 0.446 1.00 95.94 166 VAL A N 1
ATOM 1364 C CA . VAL A 1 166 ? 8.892 -8.269 1.726 1.00 95.94 166 VAL A CA 1
ATOM 1365 C C . VAL A 1 166 ? 7.759 -7.281 2.032 1.00 95.94 166 VAL A C 1
ATOM 1367 O O . VAL A 1 166 ? 7.217 -7.294 3.138 1.00 95.94 166 VAL A O 1
ATOM 1370 N N . ASN A 1 167 ? 7.341 -6.478 1.049 1.00 94.31 167 ASN A N 1
ATOM 1371 C CA . ASN A 1 167 ? 6.257 -5.502 1.195 1.00 94.31 167 ASN A CA 1
ATOM 1372 C C . ASN A 1 167 ? 4.876 -6.139 1.412 1.00 94.31 167 ASN A C 1
ATOM 1374 O O . ASN A 1 167 ? 3.984 -5.456 1.918 1.00 94.31 167 ASN A O 1
ATOM 1378 N N . LEU A 1 168 ? 4.694 -7.412 1.053 1.00 91.69 168 LEU A N 1
ATOM 1379 C CA . LEU A 1 168 ? 3.485 -8.189 1.332 1.00 91.69 168 LEU A CA 1
ATOM 1380 C C . LEU A 1 168 ? 3.559 -8.872 2.706 1.00 91.69 168 LEU A C 1
ATOM 1382 O O . LEU A 1 168 ? 2.604 -8.813 3.480 1.00 91.69 168 LEU A O 1
ATOM 1386 N N . LEU A 1 169 ? 4.691 -9.494 3.042 1.00 92.50 169 LEU A N 1
ATOM 1387 C CA . LEU A 1 169 ? 4.838 -10.317 4.244 1.00 92.50 169 LEU A CA 1
ATOM 1388 C C . LEU A 1 169 ? 5.008 -9.490 5.530 1.00 92.50 169 LEU A C 1
ATOM 1390 O O . LEU A 1 169 ? 4.349 -9.761 6.539 1.00 92.50 169 LEU A O 1
ATOM 1394 N N . LEU A 1 170 ? 5.877 -8.476 5.524 1.00 94.38 170 LEU A N 1
ATOM 1395 C CA . LEU A 1 170 ? 6.247 -7.747 6.744 1.00 94.38 170 LEU A CA 1
ATOM 1396 C C . LEU A 1 170 ? 5.085 -6.981 7.390 1.00 94.38 170 LEU A C 1
ATOM 1398 O O . LEU A 1 170 ? 4.976 -7.051 8.613 1.00 94.38 170 LEU A O 1
ATOM 1402 N N . PRO A 1 171 ? 4.167 -6.315 6.660 1.00 92.06 171 PRO A N 1
ATOM 1403 C CA . PRO A 1 171 ? 3.001 -5.681 7.281 1.00 92.06 171 PRO A CA 1
ATOM 1404 C C . PRO A 1 171 ? 2.134 -6.662 8.087 1.00 92.06 171 PRO A C 1
ATOM 1406 O O . PRO A 1 171 ? 1.601 -6.308 9.144 1.00 92.06 171 PRO A O 1
ATOM 1409 N N . HIS A 1 172 ? 2.032 -7.924 7.648 1.00 89.19 172 HIS A N 1
ATOM 1410 C CA . HIS A 1 172 ? 1.343 -8.967 8.408 1.00 89.19 172 HIS A CA 1
ATOM 1411 C C . HIS A 1 172 ? 2.083 -9.328 9.703 1.00 89.19 172 HIS A C 1
ATOM 1413 O O . HIS A 1 172 ? 1.432 -9.480 10.745 1.00 89.19 172 HIS A O 1
ATOM 1419 N N . ILE A 1 173 ? 3.417 -9.407 9.657 1.00 92.75 173 ILE A N 1
ATOM 1420 C CA . ILE A 1 173 ? 4.265 -9.661 10.830 1.00 92.75 173 ILE A CA 1
ATOM 1421 C C . ILE A 1 173 ? 4.213 -8.474 11.800 1.00 92.75 173 ILE A C 1
ATOM 1423 O O . ILE A 1 173 ? 3.941 -8.669 12.983 1.00 92.75 173 ILE A O 1
ATOM 1427 N N . PHE A 1 174 ? 4.363 -7.237 11.316 1.00 93.62 174 PHE A N 1
ATOM 1428 C CA . PHE A 1 174 ? 4.258 -6.024 12.131 1.00 93.62 174 PHE A CA 1
ATOM 1429 C C . PHE A 1 174 ? 2.920 -5.942 12.851 1.00 93.62 174 PHE A C 1
ATOM 1431 O O . PHE A 1 174 ? 2.879 -5.568 14.022 1.00 93.62 174 PHE A O 1
ATOM 1438 N N . ARG A 1 175 ? 1.824 -6.340 12.194 1.00 89.12 175 ARG A N 1
ATOM 1439 C CA . ARG A 1 175 ? 0.511 -6.415 12.837 1.00 89.12 175 ARG A CA 1
ATOM 1440 C C . ARG A 1 175 ? 0.496 -7.399 14.002 1.00 89.12 175 ARG A C 1
ATOM 1442 O O . ARG A 1 175 ? -0.008 -7.051 15.063 1.00 89.12 175 ARG A O 1
ATOM 1449 N N . LYS A 1 176 ? 1.056 -8.600 13.828 1.00 89.50 176 LYS A N 1
ATOM 1450 C CA . LYS A 1 176 ? 1.177 -9.577 14.920 1.00 89.50 176 LYS A CA 1
ATOM 1451 C C . LYS A 1 176 ? 2.054 -9.039 16.052 1.00 89.50 176 LYS A C 1
ATOM 1453 O O . LYS A 1 176 ? 1.640 -9.101 17.202 1.00 89.50 176 LYS A O 1
ATOM 1458 N N . ILE A 1 177 ? 3.192 -8.423 15.738 1.00 92.06 177 ILE A N 1
ATOM 1459 C CA . ILE A 1 177 ? 4.057 -7.781 16.737 1.00 92.06 177 ILE A CA 1
ATOM 1460 C C . ILE A 1 177 ? 3.286 -6.710 17.515 1.00 92.06 177 ILE A C 1
ATOM 1462 O O . ILE A 1 177 ? 3.289 -6.720 18.741 1.00 92.06 177 ILE A O 1
ATOM 1466 N N . SER A 1 178 ? 2.546 -5.837 16.830 1.00 87.62 178 SER A N 1
ATOM 1467 C CA . SER A 1 178 ? 1.827 -4.749 17.497 1.00 87.62 178 SER A CA 1
ATOM 1468 C C . SER A 1 178 ? 0.668 -5.221 18.376 1.00 87.62 178 SER A C 1
ATOM 1470 O O . SER A 1 178 ? 0.343 -4.554 19.358 1.00 87.62 178 SER A O 1
ATOM 1472 N N . THR A 1 179 ? 0.100 -6.404 18.106 1.00 86.00 179 THR A N 1
ATOM 1473 C CA . THR A 1 179 ? -0.855 -7.022 19.040 1.00 86.00 179 THR A CA 1
ATOM 1474 C C . THR A 1 179 ? -0.216 -7.444 20.366 1.00 86.00 179 THR A C 1
ATOM 1476 O O . THR A 1 179 ? -0.917 -7.456 21.370 1.00 86.00 179 THR A O 1
ATOM 1479 N N . PHE A 1 180 ? 1.096 -7.717 20.403 1.00 87.88 180 PHE A N 1
ATOM 1480 C CA . PHE A 1 180 ? 1.830 -8.029 21.638 1.00 87.88 180 PHE A CA 1
ATOM 1481 C C . PHE A 1 180 ? 2.310 -6.785 22.403 1.00 87.88 180 PHE A C 1
ATOM 1483 O O . PHE A 1 180 ? 2.627 -6.874 23.583 1.00 87.88 180 PHE A O 1
ATOM 1490 N N . GLU A 1 181 ? 2.351 -5.609 21.772 1.00 86.25 181 GLU A N 1
ATOM 1491 C CA . GLU A 1 181 ? 2.821 -4.367 22.412 1.00 86.25 181 GLU A CA 1
ATOM 1492 C C . GLU A 1 181 ? 1.792 -3.749 23.391 1.00 86.25 181 GLU A C 1
ATOM 1494 O O . GLU A 1 181 ? 2.071 -2.724 24.035 1.00 86.25 181 GLU A O 1
ATOM 1499 N N . ASP A 1 182 ? 0.596 -4.350 23.500 1.00 82.75 182 ASP A N 1
ATOM 1500 C CA . ASP A 1 182 ? -0.551 -3.903 24.308 1.00 82.75 182 ASP A CA 1
ATOM 1501 C C . ASP A 1 182 ? -0.832 -2.394 24.173 1.00 82.75 182 ASP A C 1
ATOM 1503 O O . ASP A 1 182 ? -1.069 -1.674 25.154 1.00 82.75 182 ASP A O 1
ATOM 1507 N N . TYR A 1 183 ? -0.762 -1.874 22.946 1.00 81.31 183 TYR A N 1
ATOM 1508 C CA . TYR A 1 183 ? -1.221 -0.522 22.630 1.00 81.31 183 TYR A CA 1
ATOM 1509 C C . TYR A 1 183 ? -2.750 -0.471 22.507 1.00 81.31 183 TYR A C 1
ATOM 1511 O O . TYR A 1 183 ? -3.413 -1.501 22.388 1.00 81.31 183 TYR A O 1
ATOM 1519 N N . SER A 1 184 ? -3.336 0.729 22.507 1.00 80.12 184 SER A N 1
ATOM 1520 C CA . SER A 1 184 ? -4.744 0.880 22.124 1.00 80.12 184 SER A CA 1
ATOM 1521 C C . SER A 1 184 ? -4.934 0.449 20.666 1.00 80.12 184 SER A C 1
ATOM 1523 O O . SER A 1 184 ? -4.017 0.574 19.857 1.00 80.12 184 SER A O 1
ATOM 1525 N N . PHE A 1 185 ? -6.119 -0.040 20.300 1.00 78.44 185 PHE A N 1
ATOM 1526 C CA . PHE A 1 185 ? -6.383 -0.555 18.949 1.00 78.44 185 PHE A CA 1
ATOM 1527 C C . PHE A 1 185 ? -6.008 0.442 17.832 1.00 78.44 185 PHE A C 1
ATOM 1529 O O . PHE A 1 185 ? -5.343 0.078 16.863 1.00 78.44 185 PHE A O 1
ATOM 1536 N N . THR A 1 186 ? -6.358 1.720 18.000 1.00 77.56 186 THR A N 1
ATOM 1537 C CA . THR A 1 186 ? -5.998 2.799 17.065 1.00 77.56 186 THR A CA 1
ATOM 1538 C C . THR A 1 186 ? -4.484 2.984 16.955 1.00 77.56 186 THR A C 1
ATOM 1540 O O . THR A 1 186 ? -3.958 3.157 15.858 1.00 77.56 186 THR A O 1
ATOM 1543 N N . MET A 1 187 ? -3.771 2.919 18.081 1.00 80.75 187 MET A N 1
ATOM 1544 C CA . MET A 1 187 ? -2.316 3.060 18.113 1.00 80.75 187 MET A CA 1
ATOM 1545 C C . MET A 1 187 ? -1.612 1.831 17.521 1.00 80.75 187 MET A C 1
ATOM 1547 O O . MET A 1 187 ? -0.621 1.997 16.817 1.00 80.75 187 MET A O 1
ATOM 1551 N N . GLN A 1 188 ? -2.148 0.619 17.717 1.00 85.88 188 GLN A N 1
ATOM 1552 C CA . GLN A 1 188 ? -1.639 -0.598 17.069 1.00 85.88 188 GLN A CA 1
ATOM 1553 C C . GLN A 1 188 ? -1.696 -0.468 15.540 1.00 85.88 188 GLN A C 1
ATOM 1555 O O . GLN A 1 188 ? -0.704 -0.676 14.840 1.00 85.88 188 GLN A O 1
ATOM 1560 N N . ILE A 1 189 ? -2.848 -0.057 14.999 1.00 84.56 189 ILE A N 1
ATOM 1561 C CA . ILE A 1 189 ? -3.010 0.133 13.552 1.00 84.56 189 ILE A CA 1
ATOM 1562 C C . ILE A 1 189 ? -2.097 1.253 13.044 1.00 84.56 189 ILE A C 1
ATOM 1564 O O . ILE A 1 189 ? -1.380 1.056 12.071 1.00 84.56 189 ILE A O 1
ATOM 1568 N N . ASN A 1 190 ? -2.047 2.406 13.711 1.00 86.50 190 ASN A N 1
ATOM 1569 C CA . ASN A 1 190 ? -1.194 3.505 13.255 1.00 86.50 190 ASN A CA 1
ATOM 1570 C C . ASN A 1 190 ? 0.303 3.161 13.317 1.00 86.50 190 ASN A C 1
ATOM 1572 O O . ASN A 1 190 ? 1.022 3.447 12.366 1.00 86.50 190 ASN A O 1
ATOM 1576 N N . SER A 1 191 ? 0.770 2.503 14.380 1.00 87.12 191 SER A N 1
ATOM 1577 C CA . SER A 1 191 ? 2.169 2.070 14.502 1.00 87.12 191 SER A CA 1
ATOM 1578 C C . SER A 1 191 ? 2.551 1.083 13.392 1.00 87.12 191 SER A C 1
ATOM 1580 O O . SER A 1 191 ? 3.586 1.222 12.740 1.00 87.12 191 SER A O 1
ATOM 1582 N N . THR A 1 192 ? 1.671 0.122 13.095 1.00 91.25 192 THR A N 1
ATOM 1583 C CA . THR A 1 192 ? 1.888 -0.843 12.002 1.00 91.25 192 THR A CA 1
ATOM 1584 C C . THR A 1 192 ? 1.859 -0.191 10.624 1.00 91.25 192 THR A C 1
ATOM 1586 O O . THR A 1 192 ? 2.674 -0.552 9.773 1.00 91.25 192 THR A O 1
ATOM 1589 N N . LEU A 1 193 ? 0.991 0.802 10.409 1.00 90.94 193 LEU A N 1
ATOM 1590 C CA . LEU A 1 193 ? 0.981 1.608 9.188 1.00 90.94 193 LEU A CA 1
ATOM 1591 C C . LEU A 1 193 ? 2.281 2.389 9.023 1.00 90.94 193 LEU A C 1
ATOM 1593 O O . LEU A 1 193 ? 2.876 2.304 7.960 1.00 90.94 193 LEU A O 1
ATOM 1597 N N . VAL A 1 194 ? 2.759 3.087 10.058 1.00 91.56 194 VAL A N 1
ATOM 1598 C CA . VAL A 1 194 ? 4.017 3.854 9.996 1.00 91.56 194 VAL A CA 1
ATOM 1599 C C . VAL A 1 194 ? 5.199 2.947 9.646 1.00 91.56 194 VAL A C 1
ATOM 1601 O O . VAL A 1 194 ? 5.941 3.250 8.715 1.00 91.56 194 VAL A O 1
ATOM 1604 N N . ARG A 1 195 ? 5.326 1.791 10.313 1.00 94.38 195 ARG A N 1
ATOM 1605 C CA . ARG A 1 195 ? 6.361 0.782 10.009 1.00 94.38 195 ARG A CA 1
ATOM 1606 C C . ARG A 1 195 ? 6.277 0.285 8.560 1.00 94.38 195 ARG A C 1
ATOM 1608 O O . ARG A 1 195 ? 7.299 0.112 7.904 1.00 94.38 195 ARG A O 1
ATOM 1615 N N . SER A 1 196 ? 5.062 0.095 8.047 1.00 93.75 196 SER A N 1
ATOM 1616 C CA . SER A 1 196 ? 4.824 -0.375 6.676 1.00 93.75 196 SER A CA 1
ATOM 1617 C C . SER A 1 196 ? 5.067 0.712 5.619 1.00 93.75 196 SER A C 1
ATOM 1619 O O . SER A 1 196 ? 5.594 0.410 4.552 1.00 93.75 196 SER A O 1
ATOM 1621 N N . ILE A 1 197 ? 4.720 1.972 5.908 1.00 93.12 197 ILE A N 1
ATOM 1622 C CA . ILE A 1 197 ? 5.031 3.135 5.062 1.00 93.12 197 ILE A CA 1
ATOM 1623 C C . ILE A 1 197 ? 6.548 3.279 4.946 1.00 93.12 197 ILE A C 1
ATOM 1625 O O . ILE A 1 197 ? 7.068 3.368 3.835 1.00 93.12 197 ILE A O 1
ATOM 1629 N N . PHE A 1 198 ? 7.255 3.241 6.080 1.00 94.69 198 PHE A N 1
ATOM 1630 C CA . PHE A 1 198 ? 8.712 3.315 6.111 1.00 94.69 198 PHE A CA 1
ATOM 1631 C C . PHE A 1 198 ? 9.348 2.191 5.287 1.00 94.69 198 PHE A C 1
ATOM 1633 O O . PHE A 1 198 ? 10.161 2.471 4.414 1.00 94.69 198 PHE A O 1
ATOM 1640 N N . LEU A 1 199 ? 8.916 0.939 5.483 1.00 95.94 199 LEU A N 1
ATOM 1641 C CA . LEU A 1 199 ? 9.389 -0.204 4.697 1.00 95.94 199 LEU A CA 1
ATOM 1642 C C . LEU A 1 199 ? 9.196 0.002 3.184 1.00 95.94 199 LEU A C 1
ATOM 1644 O O . LEU A 1 199 ? 10.135 -0.190 2.413 1.00 95.94 199 LEU A O 1
ATOM 1648 N N . LYS A 1 200 ? 7.995 0.399 2.746 1.00 94.69 200 LYS A N 1
ATOM 1649 C CA . LYS A 1 200 ? 7.665 0.558 1.319 1.00 94.69 200 LYS A CA 1
ATOM 1650 C C . LYS A 1 200 ? 8.453 1.692 0.658 1.00 94.69 200 LYS A C 1
ATOM 1652 O O . LYS A 1 200 ? 8.926 1.529 -0.462 1.00 94.69 200 LYS A O 1
ATOM 1657 N N . LEU A 1 201 ? 8.618 2.824 1.341 1.00 93.31 201 LEU A N 1
ATOM 1658 C CA . LEU A 1 201 ? 9.358 3.966 0.799 1.00 93.31 201 LEU A CA 1
ATOM 1659 C C . LEU A 1 201 ? 10.871 3.744 0.832 1.00 93.31 201 LEU A C 1
ATOM 1661 O O . LEU A 1 201 ? 11.545 4.035 -0.151 1.00 93.31 201 LEU A O 1
ATOM 1665 N N . ALA A 1 202 ? 11.403 3.176 1.917 1.00 94.25 202 ALA A N 1
ATOM 1666 C CA . ALA A 1 202 ? 12.823 2.858 2.017 1.00 94.25 202 ALA A CA 1
ATOM 1667 C C . ALA A 1 202 ? 13.228 1.740 1.044 1.00 94.25 202 ALA A C 1
ATOM 1669 O O . ALA A 1 202 ? 14.260 1.859 0.395 1.00 94.25 202 ALA A O 1
ATOM 1670 N N . SER A 1 203 ? 12.405 0.695 0.871 1.00 94.31 203 SER A N 1
ATOM 1671 C CA . SER A 1 203 ? 12.667 -0.357 -0.130 1.00 94.31 203 SER A CA 1
ATOM 1672 C C . SER A 1 203 ? 12.716 0.202 -1.552 1.00 94.31 203 SER A C 1
ATOM 1674 O O . SER A 1 203 ? 13.629 -0.129 -2.306 1.00 94.31 203 SER A O 1
ATOM 1676 N N . LEU A 1 204 ? 11.780 1.090 -1.898 1.00 92.88 204 LEU A N 1
ATOM 1677 C CA . LEU A 1 204 ? 11.766 1.784 -3.183 1.00 92.88 204 LEU A CA 1
ATOM 1678 C C . LEU A 1 204 ? 12.992 2.694 -3.351 1.00 92.88 204 LEU A C 1
ATOM 1680 O O . LEU A 1 204 ? 13.636 2.656 -4.394 1.00 92.88 204 LEU A O 1
ATOM 1684 N N . GLY A 1 205 ? 13.361 3.450 -2.314 1.00 91.25 205 GLY A N 1
ATOM 1685 C CA . GLY A 1 205 ? 14.550 4.303 -2.315 1.00 91.25 205 GLY A CA 1
ATOM 1686 C C . GLY A 1 205 ? 15.856 3.522 -2.488 1.00 91.25 205 GLY A C 1
ATOM 1687 O O . GLY A 1 205 ? 16.655 3.866 -3.351 1.00 91.25 205 GLY A O 1
ATOM 1688 N N . ILE A 1 206 ? 16.056 2.436 -1.733 1.00 91.88 206 ILE A N 1
ATOM 1689 C CA . ILE A 1 206 ? 17.241 1.564 -1.850 1.00 91.88 206 ILE A CA 1
ATOM 1690 C C . ILE A 1 206 ? 17.337 0.975 -3.256 1.00 91.88 206 ILE A C 1
ATOM 1692 O O . ILE A 1 206 ? 18.422 0.931 -3.832 1.00 91.88 206 ILE A O 1
ATOM 1696 N N . TYR A 1 207 ? 16.211 0.537 -3.817 1.00 90.69 207 TYR A N 1
ATOM 1697 C CA . TYR A 1 207 ? 16.180 -0.013 -5.164 1.00 90.69 207 TYR A CA 1
ATOM 1698 C C . TYR A 1 207 ? 16.567 1.024 -6.220 1.00 90.69 207 TYR A C 1
ATOM 1700 O O . TYR A 1 207 ? 17.439 0.756 -7.041 1.00 90.69 207 TYR A O 1
ATOM 1708 N N . LEU A 1 208 ? 16.003 2.232 -6.146 1.00 88.06 208 LEU A N 1
ATOM 1709 C CA . LEU A 1 208 ? 16.363 3.334 -7.040 1.00 88.06 208 LEU A CA 1
ATOM 1710 C C . LEU A 1 208 ? 17.845 3.701 -6.931 1.00 88.06 208 LEU A C 1
ATOM 1712 O O . LEU A 1 208 ? 18.519 3.805 -7.951 1.00 88.06 208 LEU A O 1
ATOM 1716 N N . MET A 1 209 ? 18.362 3.841 -5.708 1.00 85.88 209 MET A N 1
ATOM 1717 C CA . MET A 1 209 ? 19.773 4.152 -5.466 1.00 85.88 209 MET A CA 1
ATOM 1718 C C . MET A 1 209 ? 20.705 3.038 -5.956 1.00 85.88 209 MET A C 1
ATOM 1720 O O . MET A 1 209 ? 21.771 3.318 -6.497 1.00 85.88 209 MET A O 1
ATOM 1724 N N . GLY A 1 210 ? 20.313 1.770 -5.809 1.00 83.88 210 GLY A N 1
ATOM 1725 C CA . GLY A 1 210 ? 21.063 0.636 -6.347 1.00 83.88 210 GLY A CA 1
ATOM 1726 C C . GLY A 1 210 ? 21.114 0.645 -7.878 1.00 83.88 210 GLY A C 1
ATOM 1727 O O . GLY A 1 210 ? 22.171 0.426 -8.466 1.00 83.88 210 GLY A O 1
ATOM 1728 N N . GLU A 1 211 ? 19.999 0.954 -8.540 1.00 79.19 211 GLU A N 1
ATOM 1729 C CA . GLU A 1 211 ? 19.943 1.034 -10.004 1.00 79.19 211 GLU A CA 1
ATOM 1730 C C . GLU A 1 211 ? 20.717 2.230 -10.580 1.00 79.19 211 GLU A C 1
ATOM 1732 O O . GLU A 1 211 ? 21.283 2.117 -11.669 1.00 79.19 211 GLU A O 1
ATOM 1737 N N . THR A 1 212 ? 20.774 3.364 -9.875 1.00 75.19 212 THR A N 1
ATOM 1738 C CA . THR A 1 212 ? 21.486 4.562 -10.346 1.00 75.19 212 THR A CA 1
ATOM 1739 C C . THR A 1 212 ? 22.959 4.574 -9.949 1.00 75.19 212 THR A C 1
ATOM 1741 O O . THR A 1 212 ? 23.804 4.741 -10.821 1.00 75.19 212 THR A O 1
ATOM 1744 N N . ALA A 1 213 ? 23.298 4.372 -8.674 1.00 73.06 213 ALA A N 1
ATOM 1745 C CA . ALA A 1 213 ? 24.666 4.538 -8.176 1.00 73.06 213 ALA A CA 1
ATOM 1746 C C . ALA A 1 213 ? 25.529 3.286 -8.391 1.00 73.06 213 ALA A C 1
ATOM 1748 O O . ALA A 1 213 ? 26.629 3.357 -8.937 1.00 73.06 213 ALA A O 1
ATOM 1749 N N . LEU A 1 214 ? 25.025 2.111 -8.005 1.00 68.38 214 LEU A N 1
ATOM 1750 C CA . LEU A 1 214 ? 25.806 0.867 -8.036 1.00 68.38 214 LEU A CA 1
ATOM 1751 C C . LEU A 1 214 ? 25.984 0.336 -9.466 1.00 68.38 214 LEU A C 1
ATOM 1753 O O . LEU A 1 214 ? 27.013 -0.240 -9.813 1.00 68.38 214 LEU A O 1
ATOM 1757 N N . ARG A 1 215 ? 24.975 0.551 -10.315 1.00 70.00 215 ARG A N 1
ATOM 1758 C CA . ARG A 1 215 ? 24.951 0.112 -11.715 1.00 70.00 215 ARG A CA 1
ATOM 1759 C C . ARG A 1 215 ? 25.691 1.049 -12.669 1.00 70.00 215 ARG A C 1
ATOM 1761 O O . ARG A 1 215 ? 26.189 0.558 -13.681 1.00 70.00 215 ARG A O 1
ATOM 1768 N N . ALA A 1 216 ? 25.811 2.338 -12.339 1.00 64.25 216 ALA A N 1
ATOM 1769 C CA . ALA A 1 216 ? 26.641 3.287 -13.086 1.00 64.25 216 ALA A CA 1
ATOM 1770 C C . ALA A 1 216 ? 28.142 2.978 -12.964 1.00 64.25 216 ALA A C 1
ATOM 1772 O O . ALA A 1 216 ? 28.879 3.179 -13.920 1.00 64.25 216 ALA A O 1
ATOM 1773 N N . HIS A 1 217 ? 28.589 2.423 -11.832 1.00 59.72 217 HIS A N 1
ATOM 1774 C CA . HIS A 1 217 ? 29.995 2.055 -11.634 1.00 59.72 217 HIS A CA 1
ATOM 1775 C C . HIS A 1 217 ? 30.455 0.821 -12.430 1.00 59.72 217 HIS A C 1
ATOM 1777 O O . HIS A 1 217 ? 31.655 0.638 -12.608 1.00 59.72 217 HIS A O 1
ATOM 1783 N N . VAL A 1 218 ? 29.535 -0.046 -12.876 1.00 61.72 218 VAL A N 1
ATOM 1784 C CA . VAL A 1 218 ? 29.870 -1.376 -13.431 1.00 61.72 218 VAL A CA 1
ATOM 1785 C C . VAL A 1 218 ? 29.571 -1.505 -14.933 1.00 61.72 218 VAL A C 1
ATOM 1787 O O . VAL A 1 218 ? 30.158 -2.360 -15.590 1.00 61.72 218 VAL A O 1
ATOM 1790 N N . LEU A 1 219 ? 28.667 -0.696 -15.506 1.00 57.59 219 LEU A N 1
ATOM 1791 C CA . LEU A 1 219 ? 28.259 -0.813 -16.917 1.00 57.59 219 LEU A CA 1
ATOM 1792 C C . LEU A 1 219 ? 28.809 0.339 -17.781 1.00 57.59 219 LEU A C 1
ATOM 1794 O O . LEU A 1 219 ? 28.687 1.500 -17.406 1.00 57.59 219 LEU A O 1
ATOM 1798 N N . LEU A 1 220 ? 29.353 0.010 -18.962 1.00 49.59 220 LEU A N 1
ATOM 1799 C CA . LEU A 1 220 ? 29.836 0.969 -19.970 1.00 49.59 220 LEU A CA 1
ATOM 1800 C C . LEU A 1 220 ? 28.746 1.984 -20.406 1.00 49.59 220 LEU A C 1
ATOM 1802 O O . LEU A 1 220 ? 27.567 1.628 -20.478 1.00 49.59 220 LEU A O 1
ATOM 1806 N N . PRO A 1 221 ? 29.134 3.220 -20.784 1.00 52.50 221 PRO A N 1
ATOM 1807 C CA . PRO A 1 221 ? 28.263 4.400 -20.917 1.00 52.50 221 PRO A CA 1
ATOM 1808 C C . PRO A 1 221 ? 27.286 4.386 -22.109 1.00 52.50 221 PRO A C 1
ATOM 1810 O O . PRO A 1 221 ? 26.577 5.362 -22.337 1.00 52.50 221 PRO A O 1
ATOM 1813 N N . PHE A 1 222 ? 27.213 3.299 -22.882 1.00 51.53 222 PHE A N 1
ATOM 1814 C CA . PHE A 1 222 ? 26.480 3.254 -24.155 1.00 51.53 222 PHE A CA 1
ATOM 1815 C C . PHE A 1 222 ? 24.988 2.899 -24.043 1.00 51.53 222 PHE A C 1
ATOM 1817 O O . PHE A 1 222 ? 24.310 2.786 -25.065 1.00 51.53 222 PHE A O 1
ATOM 1824 N N . GLN A 1 223 ? 24.437 2.736 -22.836 1.00 56.31 223 GLN A N 1
ATOM 1825 C CA . GLN A 1 223 ? 23.020 2.411 -22.653 1.00 56.31 223 GLN A CA 1
ATOM 1826 C C . GLN A 1 223 ? 22.284 3.526 -21.902 1.00 56.31 223 GLN A C 1
ATOM 1828 O O . GLN A 1 223 ? 22.650 3.867 -20.781 1.00 56.31 223 GLN A O 1
ATOM 1833 N N . CYS A 1 224 ? 21.228 4.080 -22.516 1.00 69.69 224 CYS A N 1
ATOM 1834 C CA . CYS A 1 224 ? 20.433 5.168 -21.939 1.00 69.69 224 CYS A CA 1
ATOM 1835 C C . CYS A 1 224 ? 19.865 4.763 -20.568 1.00 69.69 224 CYS A C 1
ATOM 1837 O O . CYS A 1 224 ? 19.032 3.850 -20.468 1.00 69.69 224 CYS A O 1
ATOM 1839 N N . ARG A 1 225 ? 20.323 5.454 -19.520 1.00 74.06 225 ARG A N 1
ATOM 1840 C CA . ARG A 1 225 ? 19.960 5.243 -18.110 1.00 74.06 225 ARG A CA 1
ATOM 1841 C C . ARG A 1 225 ? 18.448 5.324 -17.895 1.00 74.06 225 ARG A C 1
ATOM 1843 O O . ARG A 1 225 ? 17.881 4.537 -17.141 1.00 74.06 225 ARG A O 1
ATOM 1850 N N . GLU A 1 226 ? 17.786 6.216 -18.618 1.00 76.25 226 GLU A N 1
ATOM 1851 C CA . GLU A 1 226 ? 16.354 6.494 -18.546 1.00 76.25 226 GLU A CA 1
ATOM 1852 C C . GLU A 1 226 ? 15.521 5.273 -18.945 1.00 76.25 226 GLU A C 1
ATOM 1854 O O . GLU A 1 226 ? 14.601 4.867 -18.233 1.00 76.25 226 GLU A O 1
ATOM 1859 N N . ASN A 1 227 ? 15.876 4.625 -20.057 1.00 77.50 227 ASN A N 1
ATOM 1860 C CA . ASN A 1 227 ? 15.147 3.454 -20.545 1.00 77.50 227 ASN A CA 1
ATOM 1861 C C . ASN A 1 227 ? 15.288 2.266 -19.585 1.00 77.50 227 ASN A C 1
ATOM 1863 O O . ASN A 1 227 ? 14.372 1.454 -19.458 1.00 77.50 227 ASN A O 1
ATOM 1867 N N . ARG A 1 228 ? 16.431 2.157 -18.901 1.00 79.25 228 ARG A N 1
ATOM 1868 C CA . ARG A 1 228 ? 16.663 1.129 -17.884 1.00 79.25 228 ARG A CA 1
ATOM 1869 C C . ARG A 1 228 ? 15.768 1.347 -16.666 1.00 79.25 228 ARG A C 1
ATOM 1871 O O . ARG A 1 228 ? 15.054 0.425 -16.283 1.00 79.25 228 ARG A O 1
ATOM 1878 N N . LEU A 1 229 ? 15.746 2.562 -16.117 1.00 82.19 229 LEU A N 1
ATOM 1879 C CA . LEU A 1 229 ? 14.903 2.903 -14.965 1.00 82.19 229 LEU A CA 1
ATOM 1880 C C . LEU A 1 229 ? 13.415 2.686 -15.272 1.00 82.19 229 LEU A C 1
ATOM 1882 O O . LEU A 1 229 ? 12.691 2.116 -14.457 1.00 82.19 229 LEU A O 1
ATOM 1886 N N . GLY A 1 230 ? 12.968 3.033 -16.483 1.00 84.06 230 GLY A N 1
ATOM 1887 C CA . GLY A 1 230 ? 11.598 2.768 -16.925 1.00 84.06 230 GLY A CA 1
ATOM 1888 C C . GLY A 1 230 ? 11.233 1.283 -16.960 1.00 84.06 230 GLY A C 1
ATOM 1889 O O . GLY A 1 230 ? 10.129 0.918 -16.554 1.00 84.06 230 GLY A O 1
ATOM 1890 N N . LYS A 1 231 ? 12.154 0.413 -17.400 1.00 84.88 231 LYS A N 1
ATOM 1891 C CA . LYS A 1 231 ? 11.948 -1.045 -17.367 1.00 84.88 231 LYS A CA 1
ATOM 1892 C C . LYS A 1 231 ? 11.814 -1.554 -15.935 1.00 84.88 231 LYS A C 1
ATOM 1894 O O . LYS A 1 231 ? 10.912 -2.338 -15.662 1.00 84.88 231 LYS A O 1
ATOM 1899 N N . GLU A 1 232 ? 12.653 -1.089 -15.018 1.00 86.81 232 GLU A N 1
ATOM 1900 C CA . GLU A 1 232 ? 12.602 -1.514 -13.616 1.00 86.81 232 GLU A CA 1
ATOM 1901 C C . GLU A 1 232 ? 11.311 -1.053 -12.909 1.00 86.81 232 GLU A C 1
ATOM 1903 O O . GLU A 1 232 ? 10.655 -1.852 -12.237 1.00 86.81 232 GLU A O 1
ATOM 1908 N N . MET A 1 233 ? 10.859 0.188 -13.137 1.00 88.94 233 MET A N 1
ATOM 1909 C CA . MET A 1 233 ? 9.570 0.668 -12.606 1.00 88.94 233 MET A CA 1
ATOM 1910 C C . MET A 1 233 ? 8.376 -0.110 -13.176 1.00 88.94 233 MET A C 1
ATOM 1912 O O . MET A 1 233 ? 7.419 -0.412 -12.460 1.00 88.94 233 MET A O 1
ATOM 1916 N N . TYR A 1 234 ? 8.443 -0.487 -14.455 1.00 88.62 234 TYR A N 1
ATOM 1917 C CA . TYR A 1 234 ? 7.439 -1.340 -15.087 1.00 88.62 234 TYR A CA 1
ATOM 1918 C C . TYR A 1 234 ? 7.372 -2.727 -14.432 1.00 88.62 234 TYR A C 1
ATOM 1920 O O . TYR A 1 234 ? 6.281 -3.185 -14.083 1.00 88.62 234 TYR A O 1
ATOM 1928 N N . LYS A 1 235 ? 8.528 -3.365 -14.191 1.00 90.38 235 LYS A N 1
ATOM 1929 C CA . LYS A 1 235 ? 8.606 -4.651 -13.479 1.00 90.38 235 LYS A CA 1
ATOM 1930 C C . LYS A 1 235 ? 7.966 -4.545 -12.094 1.00 90.38 235 LYS A C 1
ATOM 1932 O O . LYS A 1 235 ? 7.081 -5.335 -11.779 1.00 90.38 235 LYS A O 1
ATOM 1937 N N . LEU A 1 236 ? 8.351 -3.546 -11.295 1.00 90.88 236 LEU A N 1
ATOM 1938 C CA . LEU A 1 236 ? 7.777 -3.315 -9.962 1.00 90.88 236 LEU A CA 1
ATOM 1939 C C . LEU A 1 236 ? 6.252 -3.155 -9.990 1.00 90.88 236 LEU A C 1
ATOM 1941 O O . LEU A 1 236 ? 5.562 -3.738 -9.154 1.00 90.88 236 LEU A O 1
ATOM 1945 N N . SER A 1 237 ? 5.720 -2.398 -10.953 1.00 90.69 237 SER A N 1
ATOM 1946 C CA . SER A 1 237 ? 4.274 -2.194 -11.096 1.00 90.69 237 SER A CA 1
ATOM 1947 C C . SER A 1 237 ? 3.532 -3.512 -11.356 1.00 90.69 237 SER A C 1
ATOM 1949 O O . SER A 1 237 ? 2.548 -3.819 -10.676 1.00 90.69 237 SER A O 1
ATOM 1951 N N . ILE A 1 238 ? 4.053 -4.349 -12.262 1.00 91.44 238 ILE A N 1
ATOM 1952 C CA . ILE A 1 238 ? 3.484 -5.675 -12.546 1.00 91.44 238 ILE A CA 1
ATOM 1953 C C . ILE A 1 238 ? 3.559 -6.585 -11.327 1.00 91.44 238 ILE A C 1
ATOM 1955 O O . ILE A 1 238 ? 2.561 -7.217 -10.988 1.00 91.44 238 ILE A O 1
ATOM 1959 N N . PHE A 1 239 ? 4.707 -6.658 -10.650 1.00 92.38 239 PHE A N 1
ATOM 1960 C CA . PHE A 1 239 ? 4.843 -7.518 -9.476 1.00 92.38 239 PHE A CA 1
ATOM 1961 C C . PHE A 1 239 ? 3.927 -7.075 -8.333 1.00 92.38 239 PHE A C 1
ATOM 1963 O O . PHE A 1 239 ? 3.327 -7.926 -7.680 1.00 92.38 239 PHE A O 1
ATOM 1970 N N . ASN A 1 240 ? 3.726 -5.770 -8.137 1.00 91.38 240 ASN A N 1
ATOM 1971 C CA . ASN A 1 240 ? 2.764 -5.258 -7.162 1.00 91.38 240 ASN A CA 1
ATOM 1972 C C . ASN A 1 240 ? 1.316 -5.666 -7.502 1.00 91.38 240 ASN A C 1
ATOM 1974 O O . ASN A 1 240 ? 0.545 -6.075 -6.626 1.00 91.38 240 ASN A O 1
ATOM 1978 N N . PHE A 1 241 ? 0.946 -5.612 -8.784 1.00 91.88 241 PHE A N 1
ATOM 1979 C CA . PHE A 1 241 ? -0.353 -6.097 -9.247 1.00 91.88 241 PHE A CA 1
ATOM 1980 C C . PHE A 1 241 ? -0.496 -7.618 -9.072 1.00 91.88 241 PHE A C 1
ATOM 1982 O O . PHE A 1 241 ? -1.486 -8.088 -8.505 1.00 91.88 241 PHE A O 1
ATOM 1989 N N . LEU A 1 242 ? 0.522 -8.389 -9.457 1.00 92.38 242 LEU A N 1
ATOM 1990 C CA . LEU A 1 242 ? 0.554 -9.840 -9.285 1.00 92.38 242 LEU A CA 1
ATOM 1991 C C . LEU A 1 242 ? 0.454 -10.230 -7.808 1.00 92.38 242 LEU A C 1
ATOM 1993 O O . LEU A 1 242 ? -0.304 -11.126 -7.460 1.00 92.38 242 LEU A O 1
ATOM 1997 N N . ALA A 1 243 ? 1.140 -9.524 -6.912 1.00 91.06 243 ALA A N 1
ATOM 1998 C CA . ALA A 1 243 ? 1.032 -9.758 -5.478 1.00 91.06 243 ALA A CA 1
ATOM 1999 C C . ALA A 1 243 ? -0.374 -9.487 -4.940 1.00 91.06 243 ALA A C 1
ATOM 2001 O O . ALA A 1 243 ? -0.829 -10.188 -4.038 1.00 91.06 243 ALA A O 1
ATOM 2002 N N . THR A 1 244 ? -1.097 -8.525 -5.516 1.00 90.12 244 THR A N 1
ATOM 2003 C CA . THR A 1 244 ? -2.503 -8.284 -5.174 1.00 90.12 244 THR A CA 1
ATOM 2004 C C . THR A 1 244 ? -3.386 -9.468 -5.573 1.00 90.12 244 THR A C 1
ATOM 2006 O O . THR A 1 244 ? -4.214 -9.904 -4.768 1.00 90.12 244 THR A O 1
ATOM 2009 N N . ILE A 1 245 ? -3.169 -10.027 -6.768 1.00 91.56 245 ILE A N 1
ATOM 2010 C CA . ILE A 1 245 ? -3.829 -11.254 -7.244 1.00 91.56 245 ILE A CA 1
ATOM 2011 C C . ILE A 1 245 ? -3.471 -12.428 -6.326 1.00 91.56 245 ILE A C 1
ATOM 2013 O O . ILE A 1 245 ? -4.365 -13.060 -5.765 1.00 91.56 245 ILE A O 1
ATOM 2017 N N . CYS A 1 246 ? -2.181 -12.682 -6.097 1.00 91.06 246 CYS A N 1
ATOM 2018 C CA . CYS A 1 246 ? -1.705 -13.762 -5.235 1.00 91.06 246 CYS A CA 1
ATOM 2019 C C . CYS A 1 246 ? -2.285 -13.652 -3.822 1.00 91.06 246 CYS A C 1
ATOM 2021 O O . CYS A 1 246 ? -2.765 -14.641 -3.279 1.00 91.06 246 CYS A O 1
ATOM 2023 N N . ASN A 1 247 ? -2.322 -12.454 -3.233 1.00 88.75 247 ASN A N 1
ATOM 2024 C CA . ASN A 1 247 ? -2.933 -12.244 -1.923 1.00 88.75 247 ASN A CA 1
ATOM 2025 C C . ASN A 1 247 ? -4.423 -12.624 -1.922 1.00 88.75 247 ASN A C 1
ATOM 2027 O O . ASN A 1 247 ? -4.904 -13.281 -1.000 1.00 88.75 247 ASN A O 1
ATOM 2031 N N . ALA A 1 248 ? -5.176 -12.245 -2.956 1.00 89.00 248 ALA A N 1
ATOM 2032 C CA . ALA A 1 248 ? -6.577 -12.633 -3.074 1.00 89.00 248 ALA A CA 1
ATOM 2033 C C . ALA A 1 248 ? -6.725 -14.162 -3.202 1.00 89.00 248 ALA A C 1
ATOM 2035 O O . ALA A 1 248 ? -7.309 -14.791 -2.318 1.00 89.00 248 ALA A O 1
ATOM 2036 N N . PHE A 1 249 ? -6.151 -14.758 -4.248 1.00 89.38 249 PHE A N 1
ATOM 2037 C CA . PHE A 1 249 ? -6.400 -16.150 -4.641 1.00 89.38 249 PHE A CA 1
ATOM 2038 C C . PHE A 1 249 ? -5.630 -17.203 -3.844 1.00 89.38 249 PHE A C 1
ATOM 2040 O O . PHE A 1 249 ? -6.168 -18.279 -3.623 1.00 89.38 249 PHE A O 1
ATOM 2047 N N . LEU A 1 250 ? -4.409 -16.917 -3.384 1.00 87.81 250 LEU A N 1
ATOM 2048 C CA . LEU A 1 250 ? -3.576 -17.893 -2.664 1.00 87.81 250 LEU A CA 1
ATOM 2049 C C . LEU A 1 250 ? -3.687 -17.773 -1.142 1.00 87.81 250 LEU A C 1
ATOM 2051 O O . LEU A 1 250 ? -3.391 -18.731 -0.434 1.00 87.81 250 LEU A O 1
ATOM 2055 N N . PHE A 1 251 ? -4.124 -16.624 -0.619 1.00 86.06 251 PHE A N 1
ATOM 2056 C CA . PHE A 1 251 ? -4.223 -16.417 0.830 1.00 86.06 251 PHE A CA 1
ATOM 2057 C C . PHE A 1 251 ? -5.658 -16.196 1.303 1.00 86.06 251 PHE A C 1
ATOM 2059 O O . PHE A 1 251 ? -6.100 -16.877 2.227 1.00 86.06 251 PHE A O 1
ATOM 2066 N N . ASN A 1 252 ? -6.413 -15.271 0.700 1.00 87.19 252 ASN A N 1
ATOM 2067 C CA . ASN A 1 252 ? -7.754 -14.946 1.199 1.00 87.19 252 ASN A CA 1
ATOM 2068 C C . ASN A 1 252 ? -8.783 -16.043 0.890 1.00 87.19 252 ASN A C 1
ATOM 2070 O O . ASN A 1 252 ? -9.491 -16.470 1.804 1.00 87.19 252 ASN A O 1
ATOM 2074 N N . PHE A 1 253 ? -8.853 -16.521 -0.355 1.00 87.62 253 PHE A N 1
ATOM 2075 C CA . PHE A 1 253 ? -9.786 -17.588 -0.742 1.00 87.62 253 PHE A CA 1
ATOM 2076 C C . PHE A 1 253 ? -9.508 -18.928 -0.037 1.00 87.62 253 PHE A C 1
ATOM 2078 O O . PHE A 1 253 ? -10.436 -19.464 0.572 1.00 87.62 253 PHE A O 1
ATOM 2085 N N . PRO A 1 254 ? -8.266 -19.451 0.003 1.00 86.69 254 PRO A N 1
ATOM 2086 C CA . PRO A 1 254 ? -7.997 -20.741 0.637 1.00 86.69 254 PRO A CA 1
ATOM 2087 C C . PRO A 1 254 ? -8.244 -20.693 2.140 1.00 86.69 254 PRO A C 1
ATOM 2089 O O . PRO A 1 254 ? -8.747 -21.646 2.722 1.00 86.69 254 PRO A O 1
ATOM 2092 N N . ARG A 1 255 ? -7.972 -19.551 2.781 1.00 84.62 255 ARG A N 1
ATOM 2093 C CA . ARG A 1 255 ? -8.290 -19.344 4.196 1.00 84.62 255 ARG A CA 1
ATOM 2094 C C . ARG A 1 255 ? -9.788 -19.399 4.475 1.00 84.62 255 ARG A C 1
ATOM 2096 O O . ARG A 1 255 ? -10.177 -19.909 5.523 1.00 84.62 255 ARG A O 1
ATOM 2103 N N . LYS A 1 256 ? -10.615 -18.862 3.575 1.00 84.00 256 LYS A N 1
ATOM 2104 C CA . LYS A 1 256 ? -12.074 -18.926 3.688 1.00 84.00 256 LYS A CA 1
ATOM 2105 C C . LYS A 1 256 ? -12.570 -20.357 3.488 1.00 84.00 256 LYS A C 1
ATOM 2107 O O . LYS A 1 256 ? -13.287 -20.859 4.347 1.00 84.00 256 LYS A O 1
ATOM 2112 N N . PHE A 1 257 ? -12.091 -21.023 2.439 1.00 84.25 257 PHE A N 1
ATOM 2113 C CA . PHE A 1 257 ? -12.398 -22.425 2.162 1.00 84.25 257 PHE A CA 1
ATOM 2114 C C . PHE A 1 257 ? -12.027 -23.337 3.340 1.00 84.25 257 PHE A C 1
ATOM 2116 O O . PHE A 1 257 ? -12.840 -24.134 3.789 1.00 84.25 257 PHE A O 1
ATOM 2123 N N . LEU A 1 258 ? -10.841 -23.154 3.928 1.00 84.56 258 LEU A N 1
ATOM 2124 C CA . LEU A 1 258 ? -10.378 -23.945 5.070 1.00 84.56 258 LEU A CA 1
ATOM 2125 C C . LEU A 1 258 ? -11.243 -23.754 6.326 1.00 84.56 258 LEU A C 1
ATOM 2127 O O . LEU A 1 258 ? -11.401 -24.688 7.109 1.00 84.56 258 LEU A O 1
ATOM 2131 N N . GLN A 1 259 ? -11.808 -22.558 6.524 1.00 81.62 259 GLN A N 1
ATOM 2132 C CA . GLN A 1 259 ? -12.723 -22.283 7.640 1.00 81.62 259 GLN A CA 1
ATOM 2133 C C . GLN A 1 259 ? -14.088 -22.948 7.469 1.00 81.62 259 GLN A C 1
ATOM 2135 O O . GLN A 1 259 ? -14.724 -23.254 8.473 1.00 81.62 259 GLN A O 1
ATOM 2140 N N . GLU A 1 260 ? -14.539 -23.135 6.231 1.00 82.62 260 GLU A N 1
ATOM 2141 C CA . GLU A 1 260 ? -15.831 -23.752 5.925 1.00 82.62 260 GLU A CA 1
ATOM 2142 C C . GLU A 1 260 ? -15.725 -25.276 5.836 1.00 82.62 260 GLU A C 1
ATOM 2144 O O . GLU A 1 260 ? -16.559 -25.971 6.407 1.00 82.62 260 GLU A O 1
ATOM 2149 N N . ALA A 1 261 ? -14.676 -25.793 5.193 1.00 83.19 261 ALA A N 1
ATOM 2150 C CA . ALA A 1 261 ? -14.476 -27.226 5.005 1.00 83.19 261 ALA A CA 1
ATOM 2151 C C . ALA A 1 261 ? -14.000 -27.944 6.281 1.00 83.19 261 ALA A C 1
ATOM 2153 O O . ALA A 1 261 ? -14.465 -29.040 6.576 1.00 83.19 261 ALA A O 1
ATOM 2154 N N . CYS A 1 262 ? -13.086 -27.338 7.054 1.00 79.69 262 CYS A N 1
ATOM 2155 C CA . CYS A 1 262 ? -12.436 -27.996 8.196 1.00 79.69 262 CYS A CA 1
ATOM 2156 C C . CYS A 1 262 ? -12.398 -27.101 9.452 1.00 79.69 262 CYS A C 1
ATOM 2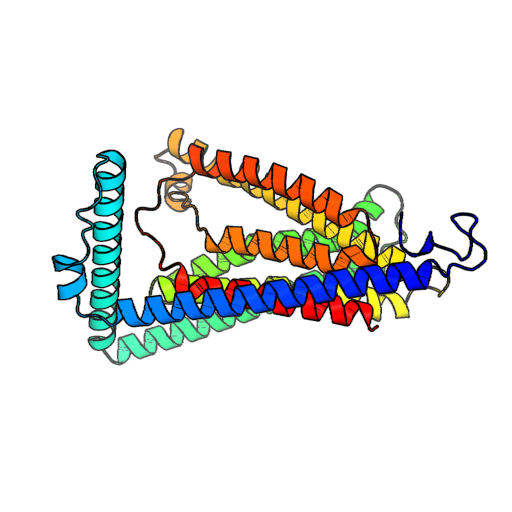158 O O . CYS A 1 262 ? -11.308 -26.698 9.891 1.00 79.69 262 CYS A O 1
ATOM 2160 N N . PRO A 1 263 ? -13.554 -26.818 10.087 1.00 74.00 263 PRO A N 1
ATOM 2161 C CA . PRO A 1 263 ? -13.636 -25.921 11.244 1.00 74.00 263 PRO A CA 1
ATOM 2162 C C . PRO A 1 263 ? -12.879 -26.434 12.483 1.00 74.00 263 PRO A C 1
ATOM 2164 O O . PRO A 1 263 ? -12.452 -25.631 13.312 1.00 74.00 263 PRO A O 1
ATOM 2167 N N . SER A 1 264 ? -12.670 -27.751 12.603 1.00 72.62 264 SER A N 1
ATOM 2168 C CA . SER A 1 264 ? -11.961 -28.396 13.719 1.00 72.62 264 SER A CA 1
ATOM 2169 C C . SER A 1 264 ? -10.432 -28.385 13.585 1.00 72.62 264 SER A C 1
ATOM 2171 O O . SER A 1 264 ? -9.729 -28.707 14.543 1.00 72.62 264 SER A O 1
ATOM 2173 N N . SER A 1 265 ? -9.888 -28.000 12.427 1.00 77.12 265 SER A N 1
ATOM 2174 C CA . SER A 1 265 ? -8.441 -28.011 12.206 1.00 77.12 265 SER A CA 1
ATOM 2175 C C . SER A 1 265 ? -7.724 -26.911 13.004 1.00 77.12 265 SER A C 1
ATOM 2177 O O . SER A 1 265 ? -8.174 -25.762 13.085 1.00 77.12 265 SER A O 1
ATOM 2179 N N . LEU A 1 266 ? -6.545 -27.231 13.553 1.00 72.12 266 LEU A N 1
ATOM 2180 C CA . LEU A 1 266 ? -5.673 -26.249 14.217 1.00 72.12 266 LEU A CA 1
ATOM 2181 C C . LEU A 1 266 ? -5.358 -25.060 13.301 1.00 72.12 266 LEU A C 1
ATOM 2183 O O . LEU A 1 266 ? -5.303 -23.921 13.757 1.00 72.12 266 LEU A O 1
ATOM 2187 N N . LEU A 1 267 ? -5.219 -25.317 12.001 1.00 68.81 267 LEU A N 1
ATOM 2188 C CA . LEU A 1 267 ? -4.975 -24.313 10.971 1.00 68.81 267 LEU A CA 1
ATOM 2189 C C . LEU A 1 267 ? -6.150 -23.335 10.810 1.00 68.81 267 LEU A C 1
ATOM 2191 O O . LEU A 1 267 ? -5.916 -22.128 10.746 1.00 68.81 267 LEU A O 1
ATOM 2195 N N . ALA A 1 268 ? -7.404 -23.802 10.829 1.00 71.06 268 ALA A N 1
ATOM 2196 C CA . ALA A 1 268 ? -8.573 -22.917 10.815 1.00 71.06 268 ALA A CA 1
ATOM 2197 C C . ALA A 1 268 ? -8.625 -22.029 12.073 1.00 71.06 268 ALA A C 1
ATOM 2199 O O . ALA A 1 268 ? -8.861 -20.817 11.978 1.00 71.06 268 ALA A O 1
ATOM 2200 N N . ARG A 1 269 ? -8.307 -22.601 13.243 1.00 69.19 269 ARG A N 1
ATOM 2201 C CA . ARG A 1 269 ? -8.268 -21.878 14.525 1.00 69.19 269 ARG A CA 1
ATOM 2202 C C . ARG A 1 269 ? -7.134 -20.848 14.594 1.00 69.19 269 ARG A C 1
ATOM 2204 O O . ARG A 1 269 ? -7.337 -19.753 15.114 1.00 69.19 269 ARG A O 1
ATOM 2211 N N . LEU A 1 270 ? -5.961 -21.169 14.046 1.00 70.38 270 LEU A N 1
ATOM 2212 C CA . LEU A 1 270 ? -4.772 -20.308 14.06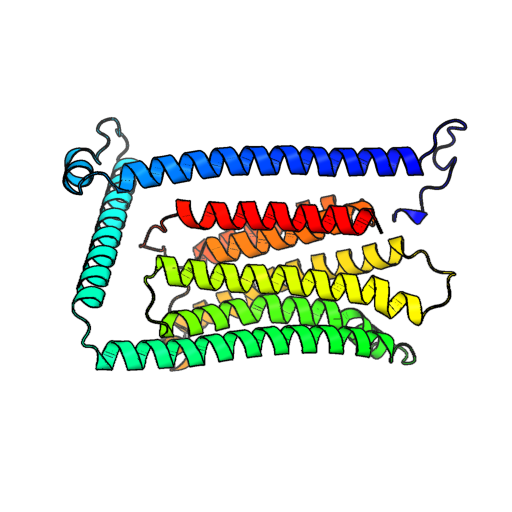0 1.00 70.38 270 LEU A CA 1
ATOM 2213 C C . LEU A 1 270 ? -4.856 -19.196 13.005 1.00 70.38 270 LEU A C 1
ATOM 2215 O O . LEU A 1 270 ? -4.436 -18.061 13.251 1.00 70.38 270 LEU A O 1
ATOM 2219 N N . SER A 1 271 ? -5.455 -19.504 11.852 1.00 64.19 271 SER A N 1
ATOM 2220 C CA . SER A 1 271 ? -5.669 -18.544 10.775 1.00 64.19 271 SER A CA 1
ATOM 2221 C C . SER A 1 271 ? -6.690 -17.480 11.186 1.00 64.19 271 SER A C 1
ATOM 2223 O O . SER A 1 271 ? -6.470 -16.300 10.933 1.00 64.19 271 SER A O 1
ATOM 2225 N N . GLY A 1 272 ? -7.756 -17.835 11.914 1.00 67.19 272 GLY A N 1
ATOM 2226 C CA . GLY A 1 272 ? -8.741 -16.883 12.445 1.00 67.19 272 GLY A CA 1
ATOM 2227 C C . GLY A 1 272 ? -9.539 -16.147 11.357 1.00 67.19 272 GLY A C 1
ATOM 2228 O O . GLY A 1 272 ? -9.206 -16.195 10.174 1.00 67.19 272 GLY A O 1
ATOM 2229 N N . GLN A 1 273 ? -10.602 -15.432 11.725 1.00 65.69 273 GLN A N 1
ATOM 2230 C CA . GLN A 1 273 ? -11.486 -14.780 10.743 1.00 65.69 273 GLN A CA 1
ATOM 2231 C C . GLN A 1 273 ? -10.799 -13.612 10.016 1.00 65.69 273 GLN A C 1
ATOM 2233 O O . GLN A 1 273 ? -10.143 -12.772 10.643 1.00 65.69 273 GLN A O 1
ATOM 2238 N N . GLN A 1 274 ? -10.964 -13.552 8.691 1.00 70.50 274 GLN A N 1
ATOM 2239 C CA . GLN A 1 274 ? -10.419 -12.474 7.872 1.00 70.50 274 GLN A CA 1
ATOM 2240 C C . GLN A 1 274 ? -11.285 -11.216 7.992 1.00 70.50 274 GLN A C 1
ATOM 2242 O O . GLN A 1 274 ? -12.511 -11.258 7.877 1.00 70.50 274 GLN A O 1
ATOM 2247 N N . ARG A 1 275 ? -10.612 -10.089 8.231 1.00 78.38 275 ARG A N 1
ATOM 2248 C CA . ARG A 1 275 ? -11.210 -8.762 8.391 1.00 78.38 275 ARG A CA 1
ATOM 2249 C C . ARG A 1 275 ? -10.670 -7.841 7.312 1.00 78.38 275 ARG A C 1
ATOM 2251 O O . ARG A 1 275 ? -9.458 -7.817 7.080 1.00 78.38 275 ARG A O 1
ATOM 2258 N N . PHE A 1 276 ? -11.545 -7.065 6.681 1.00 81.88 276 PHE A N 1
ATOM 2259 C CA . PHE A 1 276 ? -11.126 -6.104 5.668 1.00 81.88 276 PHE A CA 1
ATOM 2260 C C . PHE A 1 276 ? -10.574 -4.835 6.325 1.00 81.88 276 PHE A C 1
ATOM 2262 O O . PHE A 1 276 ? -11.305 -3.897 6.640 1.00 81.88 276 PHE A O 1
ATOM 2269 N N . LEU A 1 277 ? -9.258 -4.798 6.541 1.00 81.50 277 LEU A N 1
ATOM 2270 C CA . LEU A 1 277 ? -8.604 -3.596 7.047 1.00 81.50 277 LEU A CA 1
ATOM 2271 C C . LEU A 1 277 ? -8.391 -2.608 5.899 1.00 81.50 277 LEU A C 1
ATOM 2273 O O . LEU A 1 277 ? -7.444 -2.726 5.120 1.00 81.50 277 LEU A O 1
ATOM 2277 N N . ILE A 1 278 ? -9.262 -1.601 5.840 1.00 84.81 278 ILE A N 1
ATOM 2278 C CA . ILE A 1 278 ? -9.181 -0.480 4.894 1.00 84.81 278 ILE A CA 1
ATOM 2279 C C . ILE A 1 278 ? -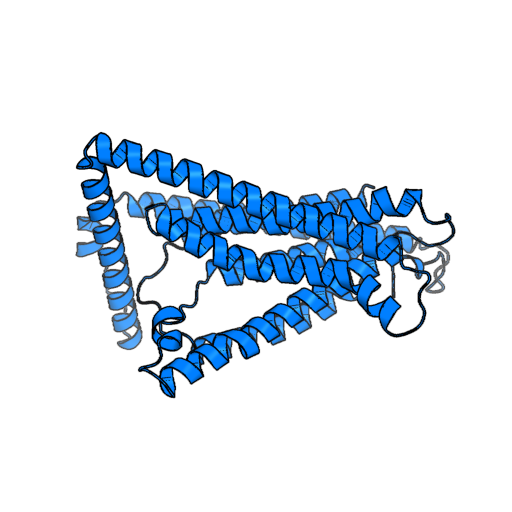7.767 0.135 4.859 1.00 84.81 278 ILE A C 1
ATOM 2281 O O . ILE A 1 278 ? -7.243 0.302 3.759 1.00 84.81 278 ILE A O 1
ATOM 2285 N N . PRO A 1 279 ? -7.087 0.396 6.000 1.00 85.19 279 PRO A N 1
ATOM 2286 C CA . PRO A 1 279 ? -5.824 1.126 5.971 1.00 85.19 279 PRO A CA 1
ATOM 2287 C C . PRO A 1 279 ? -4.689 0.441 5.195 1.00 85.19 279 PRO A C 1
ATOM 2289 O O . PRO A 1 279 ? -3.941 1.115 4.496 1.00 85.19 279 PRO A O 1
ATOM 2292 N N . PHE A 1 280 ? -4.574 -0.887 5.265 1.00 86.50 280 PHE A N 1
ATOM 2293 C CA . PHE A 1 280 ? -3.535 -1.624 4.533 1.00 86.50 280 PHE A CA 1
ATOM 2294 C C . PHE A 1 280 ? -3.833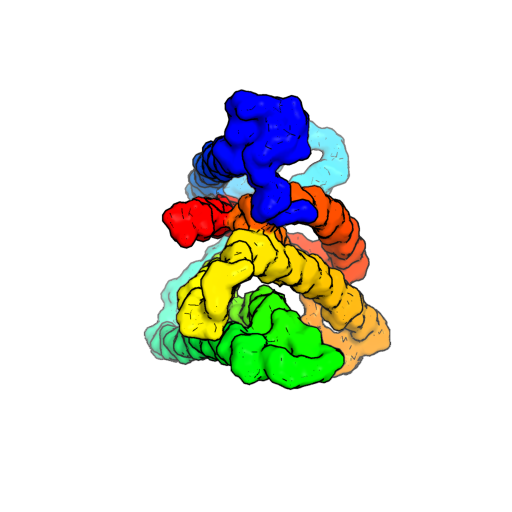 -1.707 3.034 1.00 86.50 280 PHE A C 1
ATOM 2296 O O . PHE A 1 280 ? -2.930 -1.569 2.219 1.00 86.50 280 PHE A O 1
ATOM 2303 N N . ASN A 1 281 ? -5.106 -1.851 2.660 1.00 88.75 281 ASN A N 1
ATOM 2304 C CA . ASN A 1 281 ? -5.495 -1.847 1.249 1.00 88.75 281 ASN A CA 1
ATOM 2305 C C . ASN A 1 281 ? -5.281 -0.469 0.604 1.00 88.75 281 ASN A C 1
ATOM 2307 O O . ASN A 1 281 ? -4.835 -0.389 -0.536 1.00 88.75 281 ASN A O 1
ATOM 2311 N N . VAL A 1 282 ? -5.560 0.615 1.339 1.00 89.12 282 VAL A N 1
ATOM 2312 C CA . VAL A 1 282 ? -5.246 1.982 0.891 1.00 89.12 282 VAL A CA 1
ATOM 2313 C C . VAL A 1 282 ? -3.733 2.190 0.809 1.00 89.12 282 VAL A C 1
ATOM 2315 O O . VAL A 1 282 ? -3.262 2.821 -0.130 1.00 89.12 282 VAL A O 1
ATOM 2318 N N . LEU A 1 283 ? -2.960 1.625 1.740 1.00 89.69 283 LEU A N 1
ATOM 2319 C CA . LEU A 1 283 ? -1.501 1.706 1.711 1.00 89.69 283 LEU A CA 1
ATOM 2320 C C . LEU A 1 283 ? -0.900 1.069 0.445 1.00 89.69 283 LEU A C 1
ATOM 2322 O O . LEU A 1 283 ? -0.012 1.656 -0.171 1.00 89.69 283 LEU A O 1
ATOM 2326 N N . ASP A 1 284 ? -1.390 -0.105 0.040 1.00 89.69 284 ASP A N 1
ATOM 2327 C CA . ASP A 1 284 ? -0.951 -0.775 -1.193 1.00 89.69 284 ASP A CA 1
ATOM 2328 C C . ASP A 1 284 ? -1.320 0.027 -2.450 1.00 89.69 284 ASP A C 1
ATOM 2330 O O . ASP A 1 284 ? -0.528 0.115 -3.390 1.00 89.69 284 ASP A O 1
ATOM 2334 N N . LEU A 1 285 ? -2.494 0.669 -2.439 1.00 90.19 285 LEU A N 1
ATOM 2335 C CA . LEU A 1 285 ? -2.945 1.559 -3.509 1.00 90.19 285 LEU A CA 1
ATOM 2336 C C . LEU A 1 285 ? -2.029 2.783 -3.648 1.00 90.19 285 LEU A C 1
ATOM 2338 O O . LEU A 1 285 ? -1.563 3.086 -4.745 1.00 90.19 285 LEU A O 1
ATOM 2342 N N . VAL A 1 286 ? -1.753 3.465 -2.532 1.00 90.69 286 VAL A N 1
ATOM 2343 C CA . VAL A 1 286 ? -0.863 4.633 -2.492 1.00 90.69 286 VAL A CA 1
ATOM 2344 C C . VAL A 1 286 ? 0.536 4.244 -2.962 1.00 90.69 286 VAL A C 1
ATOM 2346 O O . VAL A 1 286 ? 1.128 4.955 -3.766 1.00 90.69 286 VAL A O 1
ATOM 2349 N N . TYR A 1 287 ? 1.050 3.085 -2.548 1.00 90.88 287 TYR A N 1
ATOM 2350 C CA . TYR A 1 287 ? 2.341 2.590 -3.023 1.00 90.88 287 TYR A CA 1
ATOM 2351 C C . TYR A 1 287 ? 2.372 2.384 -4.546 1.00 90.88 287 TYR A C 1
ATOM 2353 O O . TYR A 1 287 ? 3.284 2.876 -5.211 1.00 90.88 287 TYR A O 1
ATOM 2361 N N . GLY A 1 288 ? 1.346 1.750 -5.123 1.00 89.88 288 GLY A N 1
ATOM 2362 C CA . GLY A 1 288 ? 1.230 1.605 -6.580 1.00 89.88 288 GLY A CA 1
ATOM 2363 C C . GLY A 1 288 ? 1.203 2.951 -7.320 1.00 89.88 288 GLY A C 1
ATOM 2364 O O . GLY A 1 288 ? 1.829 3.094 -8.372 1.00 89.88 288 GLY A O 1
ATOM 2365 N N . GLN A 1 289 ? 0.548 3.965 -6.742 1.00 89.69 289 GLN A N 1
ATOM 2366 C CA . GLN A 1 289 ? 0.564 5.334 -7.270 1.00 89.69 289 GLN A CA 1
ATOM 2367 C C . GLN A 1 289 ? 1.967 5.948 -7.217 1.00 89.69 289 GLN A C 1
ATOM 2369 O O . GLN A 1 289 ? 2.403 6.519 -8.212 1.00 89.69 289 GLN A O 1
ATOM 2374 N N . THR A 1 290 ? 2.705 5.777 -6.113 1.00 90.00 290 THR A N 1
ATOM 2375 C CA . THR A 1 290 ? 4.080 6.297 -6.002 1.00 90.00 290 THR A CA 1
ATOM 2376 C C . THR A 1 290 ? 5.024 5.687 -7.041 1.00 90.00 290 THR A C 1
ATOM 2378 O O . THR A 1 290 ? 5.755 6.423 -7.696 1.00 90.00 290 THR A O 1
ATOM 2381 N N . VAL A 1 291 ? 4.946 4.372 -7.280 1.00 89.69 291 VAL A N 1
ATOM 2382 C CA . VAL A 1 291 ? 5.724 3.696 -8.337 1.00 89.69 291 VAL A CA 1
ATOM 2383 C C . VAL A 1 291 ? 5.329 4.212 -9.725 1.00 89.69 291 VAL A C 1
ATOM 2385 O O . VAL A 1 291 ? 6.189 4.446 -10.572 1.00 89.69 291 VAL A O 1
ATOM 2388 N N . SER A 1 292 ? 4.034 4.448 -9.953 1.00 88.81 292 SER A N 1
ATOM 2389 C CA . SER A 1 292 ? 3.541 4.990 -11.225 1.00 88.81 292 SER A CA 1
ATOM 2390 C C . SER A 1 292 ? 4.034 6.420 -11.474 1.00 88.81 292 SER A C 1
ATOM 2392 O O . SER A 1 292 ? 4.442 6.731 -12.589 1.00 88.81 292 SER A O 1
ATOM 2394 N N . TRP A 1 293 ? 4.053 7.277 -10.447 1.00 88.00 293 TRP A N 1
ATOM 2395 C CA . TRP A 1 293 ? 4.597 8.638 -10.540 1.00 88.00 293 TRP A CA 1
ATOM 2396 C C . TRP A 1 293 ? 6.103 8.668 -10.775 1.00 88.00 293 TRP A C 1
ATOM 2398 O O . TRP A 1 293 ? 6.575 9.520 -11.516 1.00 88.00 293 TRP A O 1
ATOM 2408 N N . MET A 1 294 ? 6.859 7.732 -10.205 1.00 85.62 294 MET A N 1
ATOM 2409 C CA . MET A 1 294 ? 8.289 7.609 -10.508 1.00 85.62 294 MET A CA 1
ATOM 2410 C C . MET A 1 294 ? 8.529 7.114 -11.935 1.00 85.62 294 MET A C 1
ATOM 2412 O O . MET A 1 294 ? 9.440 7.568 -12.619 1.00 85.62 294 MET A O 1
ATOM 2416 N N . GLY A 1 295 ? 7.706 6.176 -12.407 1.00 84.19 295 GLY A N 1
ATOM 2417 C CA . GLY A 1 295 ? 7.891 5.557 -13.713 1.00 84.19 295 GLY A CA 1
ATOM 2418 C C . GLY A 1 295 ? 7.310 6.333 -14.897 1.00 84.19 295 GLY A C 1
ATOM 2419 O O . GLY A 1 295 ? 7.750 6.086 -16.019 1.00 84.19 295 GLY A O 1
ATOM 2420 N N . VAL A 1 296 ? 6.371 7.269 -14.688 1.00 84.69 296 VAL A N 1
ATOM 2421 C CA . VAL A 1 296 ? 5.704 8.010 -15.781 1.00 84.69 296 VAL A CA 1
ATOM 2422 C C . VAL A 1 296 ? 6.686 8.795 -16.647 1.00 84.69 296 VAL A C 1
ATOM 2424 O O . VAL A 1 296 ? 6.490 8.884 -17.855 1.00 84.69 296 VAL A O 1
ATOM 2427 N N . TYR A 1 297 ? 7.776 9.293 -16.057 1.00 79.69 297 TYR A N 1
ATOM 2428 C CA . TYR A 1 297 ? 8.822 9.984 -16.805 1.00 79.69 297 TYR A CA 1
ATOM 2429 C C . TYR A 1 297 ? 9.565 9.092 -17.781 1.00 79.69 297 TYR A C 1
ATOM 2431 O O . TYR A 1 297 ? 9.802 9.467 -18.927 1.00 79.69 297 TYR A O 1
ATOM 2439 N N . TYR A 1 298 ? 9.894 7.885 -17.352 1.00 80.56 298 TYR A N 1
ATOM 2440 C CA . TYR A 1 298 ? 10.677 6.968 -18.162 1.00 80.56 298 TYR A CA 1
ATOM 2441 C C . TYR A 1 298 ? 9.798 6.171 -19.140 1.00 80.56 298 TYR A C 1
ATOM 2443 O O . TYR A 1 298 ? 10.234 5.847 -20.247 1.00 80.56 298 TYR A O 1
ATOM 2451 N N . CYS A 1 299 ? 8.560 5.858 -18.741 1.00 81.44 299 CYS A N 1
ATOM 2452 C CA . CYS A 1 299 ? 7.598 5.059 -19.495 1.00 81.44 299 CYS A CA 1
ATOM 2453 C C . CYS A 1 299 ? 6.215 5.750 -19.528 1.00 81.44 299 CYS A C 1
ATOM 2455 O O . CYS A 1 299 ? 5.403 5.545 -18.622 1.00 81.44 299 CYS A O 1
ATOM 2457 N N . PRO A 1 300 ? 5.885 6.508 -20.592 1.00 77.94 300 PRO A N 1
ATOM 2458 C CA . PRO A 1 300 ? 4.616 7.237 -20.699 1.00 77.94 300 PRO A CA 1
ATOM 2459 C C . PRO A 1 300 ? 3.384 6.328 -20.825 1.00 77.94 300 PRO A C 1
ATOM 2461 O O . PRO A 1 300 ? 2.262 6.788 -20.641 1.00 77.94 300 PRO A O 1
ATOM 2464 N N . LEU A 1 301 ? 3.567 5.032 -21.109 1.00 81.44 301 LEU A N 1
ATOM 2465 C CA . LEU A 1 301 ? 2.480 4.043 -21.120 1.00 81.44 301 LEU A CA 1
ATOM 2466 C C . LEU A 1 301 ? 2.131 3.539 -19.707 1.00 81.44 301 LEU A C 1
ATOM 2468 O O . LEU A 1 301 ? 1.088 2.919 -19.504 1.00 81.44 301 LEU A O 1
ATOM 2472 N N . LEU A 1 302 ? 2.985 3.799 -18.713 1.00 83.19 302 LEU A N 1
ATOM 2473 C CA . LEU A 1 302 ? 2.798 3.304 -17.352 1.00 83.19 302 LEU A CA 1
ATOM 2474 C C . LEU A 1 302 ? 1.500 3.803 -16.687 1.00 83.19 302 LEU A C 1
ATOM 2476 O O . LEU A 1 302 ? 0.852 2.984 -16.039 1.00 83.19 302 LEU A O 1
ATOM 2480 N N . PRO A 1 303 ? 1.046 5.061 -16.868 1.00 85.19 303 PRO A N 1
ATOM 2481 C CA . PRO A 1 303 ? -0.255 5.503 -16.370 1.00 85.19 303 PRO A CA 1
ATOM 2482 C C . PRO A 1 303 ? -1.423 4.707 -16.950 1.00 85.19 303 PRO A C 1
ATOM 2484 O O . PRO A 1 303 ? -2.320 4.338 -16.199 1.00 85.19 303 PRO A O 1
ATOM 2487 N N . LEU A 1 304 ? -1.403 4.376 -18.248 1.00 87.12 304 LEU A N 1
ATOM 2488 C CA . LEU A 1 304 ? -2.452 3.561 -18.869 1.00 87.12 304 LEU A CA 1
ATOM 2489 C C . LEU A 1 304 ? -2.507 2.170 -18.222 1.00 87.12 304 LEU A C 1
ATOM 2491 O O . LEU A 1 304 ? -3.565 1.714 -17.795 1.00 87.12 304 LEU A O 1
ATOM 2495 N N . ILE A 1 305 ? -1.353 1.530 -18.047 1.00 87.19 305 ILE A N 1
ATOM 2496 C CA . ILE A 1 305 ? -1.253 0.234 -17.358 1.00 87.19 305 ILE A CA 1
ATOM 2497 C C . ILE A 1 305 ? -1.702 0.360 -15.896 1.00 87.19 305 ILE A C 1
ATOM 2499 O O . ILE A 1 305 ? -2.433 -0.490 -15.387 1.00 87.19 305 ILE A O 1
ATOM 2503 N N . GLY A 1 306 ? -1.342 1.460 -15.236 1.00 87.50 306 GLY A N 1
ATOM 2504 C CA . GLY A 1 306 ? -1.824 1.820 -13.908 1.00 87.50 306 GLY A CA 1
ATOM 2505 C C . GLY A 1 306 ? -3.352 1.883 -13.854 1.00 87.50 306 GLY A C 1
ATOM 2506 O O . GLY A 1 306 ? -3.960 1.274 -12.983 1.00 87.50 306 GLY A O 1
ATOM 2507 N N . THR A 1 307 ? -4.008 2.536 -14.816 1.00 89.31 307 THR A N 1
ATOM 2508 C CA . THR A 1 307 ? -5.479 2.614 -14.840 1.00 89.31 307 THR A CA 1
ATOM 2509 C C . THR A 1 307 ? -6.134 1.241 -14.989 1.00 89.31 307 THR A C 1
ATOM 2511 O O . THR A 1 307 ? -7.044 0.918 -14.226 1.00 89.31 307 THR A O 1
ATOM 2514 N N . VAL A 1 308 ? -5.628 0.391 -15.887 1.00 90.94 308 VAL A N 1
ATOM 2515 C CA . VAL A 1 308 ? -6.148 -0.973 -16.077 1.00 90.94 308 VAL A CA 1
ATOM 2516 C C . VAL A 1 308 ? -5.951 -1.811 -14.813 1.00 90.94 308 VAL A C 1
ATOM 2518 O O . VAL A 1 308 ? -6.892 -2.434 -14.322 1.00 90.94 308 VAL A O 1
ATOM 2521 N N . THR A 1 309 ? -4.748 -1.787 -14.234 1.00 89.94 309 THR A N 1
ATOM 2522 C CA . THR A 1 309 ? -4.444 -2.538 -13.005 1.00 89.94 309 THR A CA 1
ATOM 2523 C C . THR A 1 309 ? -5.282 -2.064 -11.818 1.00 89.94 309 THR A C 1
ATOM 2525 O O . THR A 1 309 ? -5.709 -2.895 -11.014 1.00 89.94 309 THR A O 1
ATOM 2528 N N . LEU A 1 310 ? -5.598 -0.769 -11.720 1.00 90.69 310 LEU A N 1
ATOM 2529 C CA . LEU A 1 310 ? -6.504 -0.218 -10.708 1.00 90.69 310 LEU A CA 1
ATOM 2530 C C . LEU A 1 310 ? -7.947 -0.709 -10.877 1.00 90.69 310 LEU A C 1
ATOM 2532 O O . LEU A 1 310 ? -8.557 -1.117 -9.887 1.00 90.69 310 LEU A O 1
ATOM 2536 N N . ILE A 1 311 ? -8.476 -0.721 -12.106 1.00 93.00 311 ILE A N 1
ATOM 2537 C CA . ILE A 1 311 ? -9.822 -1.242 -12.399 1.00 93.00 311 ILE A CA 1
ATOM 2538 C C . ILE A 1 311 ? -9.907 -2.718 -12.004 1.00 93.00 311 ILE A C 1
ATOM 2540 O O . ILE A 1 311 ? -10.812 -3.119 -11.272 1.00 93.00 311 ILE A O 1
ATOM 2544 N N . VAL A 1 312 ? -8.932 -3.528 -12.419 1.00 92.62 312 VAL A N 1
ATOM 2545 C CA . VAL A 1 312 ? -8.914 -4.956 -12.079 1.00 92.62 312 VAL A CA 1
ATOM 2546 C C . VAL A 1 312 ? -8.756 -5.159 -10.569 1.00 92.62 312 VAL A C 1
ATOM 2548 O O . VAL A 1 312 ? -9.477 -5.958 -9.969 1.00 92.62 312 VAL A O 1
ATOM 2551 N N . THR A 1 313 ? -7.883 -4.385 -9.918 1.00 91.81 313 THR A N 1
ATOM 2552 C CA . THR A 1 313 ? -7.708 -4.420 -8.458 1.00 91.81 313 THR A CA 1
ATOM 2553 C C . THR A 1 313 ? -9.010 -4.104 -7.726 1.00 91.81 313 THR A C 1
ATOM 2555 O O . THR A 1 313 ? -9.325 -4.770 -6.739 1.00 91.81 313 THR A O 1
ATOM 2558 N N . PHE A 1 314 ? -9.801 -3.141 -8.205 1.00 93.12 314 PHE A N 1
ATOM 2559 C CA . PHE A 1 314 ? -11.101 -2.819 -7.620 1.00 93.12 314 PHE A CA 1
ATOM 2560 C C . PHE A 1 314 ? -12.041 -4.030 -7.627 1.00 93.12 314 PHE A C 1
ATOM 2562 O O . PHE A 1 314 ? -12.587 -4.383 -6.579 1.00 93.12 314 PHE A O 1
ATOM 2569 N N . TYR A 1 315 ? -12.178 -4.713 -8.767 1.00 93.62 315 TYR A N 1
ATOM 2570 C CA . TYR A 1 315 ? -13.033 -5.898 -8.865 1.00 93.62 315 TYR A CA 1
ATOM 2571 C C . TYR A 1 315 ? -12.528 -7.055 -7.998 1.00 93.62 315 TYR A C 1
ATOM 2573 O O . TYR A 1 315 ? -13.319 -7.651 -7.264 1.00 93.62 315 TYR A O 1
ATOM 2581 N N . ILE A 1 316 ? -11.217 -7.318 -7.983 1.00 91.69 316 ILE A N 1
ATOM 2582 C CA . ILE A 1 316 ? -10.619 -8.347 -7.116 1.00 91.69 316 ILE A CA 1
ATOM 2583 C C . ILE A 1 316 ? -10.917 -8.053 -5.642 1.00 91.69 316 ILE A C 1
ATOM 2585 O O . ILE A 1 316 ? -11.354 -8.937 -4.898 1.00 91.69 316 ILE A O 1
ATOM 2589 N N . LYS A 1 317 ? -10.710 -6.807 -5.197 1.00 91.19 317 LYS A N 1
ATOM 2590 C CA . LYS A 1 317 ? -10.975 -6.405 -3.809 1.00 91.19 317 LYS A CA 1
ATOM 2591 C C . LYS A 1 317 ? -12.468 -6.478 -3.487 1.00 91.19 317 LYS A C 1
ATOM 2593 O O . LYS A 1 317 ? -12.801 -6.954 -2.406 1.00 91.19 317 LYS A O 1
ATOM 2598 N N . LYS A 1 318 ? -13.358 -6.087 -4.409 1.00 91.69 318 LYS A N 1
ATOM 2599 C CA . LYS A 1 318 ? -14.818 -6.205 -4.250 1.00 91.69 318 LYS A CA 1
ATOM 2600 C C . LYS A 1 318 ? -15.230 -7.654 -3.994 1.00 91.69 318 LYS A C 1
ATOM 2602 O O . LYS A 1 318 ? -15.891 -7.920 -2.993 1.00 91.69 318 LYS A O 1
ATOM 2607 N N . VAL A 1 319 ? -14.799 -8.588 -4.843 1.00 91.12 319 VAL A N 1
ATOM 2608 C CA . VAL A 1 319 ? -15.109 -10.019 -4.673 1.00 91.12 319 VAL A CA 1
ATOM 2609 C C . VAL A 1 319 ? -14.528 -10.543 -3.358 1.00 91.12 319 VAL A C 1
ATOM 2611 O O . VAL A 1 319 ? -15.241 -11.159 -2.570 1.00 91.12 319 VAL A O 1
ATOM 2614 N N . THR A 1 320 ? -13.266 -10.218 -3.060 1.00 89.00 320 THR A N 1
ATOM 2615 C CA . THR A 1 320 ? -12.606 -10.644 -1.813 1.00 89.00 320 THR A CA 1
ATOM 2616 C C . THR A 1 320 ? -13.359 -10.154 -0.569 1.00 89.00 320 THR A C 1
ATOM 2618 O O . THR A 1 320 ? -13.486 -10.890 0.407 1.00 89.00 320 THR A O 1
ATOM 2621 N N . VAL A 1 321 ? -13.872 -8.919 -0.577 1.00 89.31 321 VAL A N 1
ATOM 2622 C CA . VAL A 1 321 ? -14.642 -8.357 0.544 1.00 89.31 321 VAL A CA 1
ATOM 2623 C C . VAL A 1 321 ? -15.983 -9.052 0.710 1.00 89.31 321 VAL A C 1
ATOM 2625 O O . VAL A 1 321 ? -16.333 -9.399 1.833 1.00 89.31 321 VAL A O 1
ATOM 2628 N N . LEU A 1 322 ? -16.720 -9.253 -0.382 1.00 88.19 322 LEU A N 1
ATOM 2629 C CA . LEU A 1 322 ? -18.064 -9.821 -0.320 1.00 88.19 322 LEU A CA 1
ATOM 2630 C C . LEU A 1 322 ? -18.049 -11.301 0.076 1.00 88.19 322 LEU A C 1
ATOM 2632 O O . LEU A 1 322 ? -18.947 -11.744 0.782 1.00 88.19 322 LEU A O 1
ATOM 2636 N N . TRP A 1 323 ? -17.051 -12.063 -0.381 1.00 84.62 323 TRP A N 1
ATOM 2637 C CA . TRP A 1 323 ? -17.046 -13.521 -0.229 1.00 84.62 323 TRP A CA 1
ATOM 2638 C C . TRP A 1 323 ? -16.166 -13.998 0.934 1.00 84.62 323 TRP A C 1
ATOM 2640 O O . TRP A 1 323 ? -16.539 -14.921 1.657 1.00 84.62 323 TRP A O 1
ATOM 2650 N N . CYS A 1 324 ? -15.007 -13.370 1.161 1.00 83.19 324 CYS A N 1
ATOM 2651 C CA . CYS A 1 324 ? -14.028 -13.866 2.137 1.00 83.19 324 CYS A CA 1
ATOM 2652 C C . CYS A 1 324 ? -14.063 -13.128 3.482 1.00 83.19 324 CYS A C 1
ATOM 2654 O O . CYS A 1 324 ? -13.646 -13.692 4.497 1.00 83.19 324 CYS A O 1
ATOM 2656 N N . CYS A 1 325 ? -14.521 -11.873 3.519 1.00 81.81 325 CYS A N 1
ATOM 2657 C CA . CYS A 1 325 ? -14.463 -11.046 4.724 1.00 81.81 325 CYS A CA 1
ATOM 2658 C C . CYS A 1 325 ? -15.791 -11.053 5.483 1.00 81.81 325 CYS A C 1
ATOM 2660 O O . CYS A 1 325 ? -16.864 -10.931 4.899 1.00 81.81 325 CYS A O 1
ATOM 2662 N N . ARG A 1 326 ? -15.724 -11.110 6.818 1.00 77.88 326 ARG A N 1
ATOM 2663 C CA . ARG A 1 326 ? -16.889 -10.772 7.648 1.00 77.88 326 ARG A CA 1
ATOM 2664 C C . ARG A 1 326 ? -17.006 -9.253 7.807 1.00 77.88 326 ARG A C 1
ATOM 2666 O O . ARG A 1 326 ? -15.972 -8.580 7.860 1.00 77.88 326 ARG A O 1
ATOM 2673 N N . PRO A 1 327 ? -18.233 -8.708 7.910 1.00 67.94 327 PRO A N 1
ATOM 2674 C CA . PRO A 1 327 ? -18.428 -7.279 8.109 1.00 67.94 327 PRO A CA 1
ATOM 2675 C C . PRO A 1 327 ? -17.769 -6.843 9.420 1.00 67.94 327 PRO A C 1
ATOM 2677 O O . PRO A 1 327 ? -18.040 -7.398 10.490 1.00 67.94 327 PRO A O 1
ATOM 2680 N N . GLU A 1 328 ? -16.884 -5.848 9.341 1.00 63.22 328 GLU A N 1
ATOM 2681 C CA . GLU A 1 328 ? -16.219 -5.314 10.525 1.00 63.22 328 GLU A CA 1
ATOM 2682 C C . GLU A 1 328 ? -17.245 -4.527 11.352 1.00 63.22 328 GLU A C 1
ATOM 2684 O O . GLU A 1 328 ? -17.645 -3.422 10.993 1.00 63.22 328 GLU A O 1
ATOM 2689 N N . GLN A 1 329 ? -17.673 -5.082 12.489 1.00 55.28 329 GLN A N 1
ATOM 2690 C CA . GLN A 1 329 ? -18.588 -4.388 13.405 1.00 55.28 329 GLN A CA 1
ATOM 2691 C C . GLN A 1 329 ? -17.924 -3.228 14.162 1.00 55.28 329 GLN A C 1
ATOM 2693 O O . GLN A 1 329 ? -18.591 -2.506 14.893 1.00 55.28 329 GLN A O 1
ATOM 2698 N N . ARG A 1 330 ? -16.611 -3.029 14.029 1.00 56.81 330 ARG A N 1
ATOM 2699 C CA . ARG A 1 330 ? -15.916 -1.866 14.585 1.00 56.81 330 ARG A CA 1
ATOM 2700 C C . ARG A 1 330 ? -15.650 -0.873 13.466 1.00 56.81 330 ARG A C 1
ATOM 2702 O O . ARG A 1 330 ? -14.736 -1.061 12.669 1.00 56.81 330 ARG A O 1
ATOM 2709 N N . MET A 1 331 ? -16.435 0.201 13.421 1.00 52.88 331 MET A N 1
ATOM 2710 C CA . MET A 1 331 ? -16.118 1.324 12.543 1.00 52.88 331 MET A CA 1
ATOM 2711 C C . MET A 1 331 ? -14.821 1.963 13.020 1.00 52.88 331 MET A C 1
ATOM 2713 O O . MET A 1 331 ? -14.694 2.410 14.159 1.00 52.88 331 MET A O 1
ATOM 2717 N N . PHE A 1 332 ? -13.831 1.941 12.139 1.00 53.50 332 PHE A N 1
ATOM 2718 C CA . PHE A 1 332 ? -12.538 2.541 12.387 1.00 53.50 332 PHE A CA 1
ATOM 2719 C C . PHE A 1 332 ? -12.681 4.063 12.490 1.00 53.50 332 PHE A C 1
ATOM 2721 O O . PHE A 1 332 ? -13.439 4.683 11.740 1.00 53.50 332 PHE A O 1
ATOM 2728 N N . ARG A 1 333 ? -11.901 4.686 13.378 1.00 54.34 333 ARG A N 1
ATOM 2729 C CA . ARG A 1 333 ? -11.785 6.146 13.477 1.00 54.34 333 ARG A CA 1
ATOM 2730 C C . ARG A 1 333 ? -10.963 6.646 12.280 1.00 54.34 333 ARG A C 1
ATOM 2732 O O . ARG A 1 333 ? -9.786 6.972 12.403 1.00 54.34 333 ARG A O 1
ATOM 2739 N N . ALA A 1 334 ? -11.596 6.661 11.104 1.00 46.62 334 ALA A N 1
ATOM 2740 C CA . ALA A 1 334 ? -10.994 6.926 9.793 1.00 46.62 334 ALA A CA 1
ATOM 2741 C C . ALA A 1 334 ? -10.188 8.232 9.717 1.00 46.62 334 ALA A C 1
ATOM 2743 O O . ALA A 1 334 ? -9.303 8.364 8.874 1.00 46.62 334 ALA A O 1
ATOM 2744 N N . SER A 1 335 ? -10.447 9.181 10.619 1.00 49.28 335 SER A N 1
ATOM 2745 C CA . SER A 1 335 ? -9.818 10.495 10.576 1.00 49.28 335 SER A CA 1
ATOM 2746 C C . SER A 1 335 ? -8.330 10.497 10.931 1.00 49.28 335 SER A C 1
ATOM 2748 O O . SER A 1 335 ? -7.623 11.358 10.438 1.00 49.28 335 SER A O 1
ATOM 2750 N N . ASN A 1 336 ? -7.811 9.575 11.753 1.00 57.78 336 ASN A N 1
ATOM 2751 C CA . ASN A 1 336 ? -6.399 9.674 12.162 1.00 57.78 336 ASN A CA 1
ATOM 2752 C C . ASN A 1 336 ? -5.430 9.063 11.130 1.00 57.78 336 ASN A C 1
ATOM 2754 O O . ASN A 1 336 ? -4.332 9.570 10.930 1.00 57.78 336 ASN A O 1
ATOM 2758 N N . SER A 1 337 ? -5.835 7.998 10.430 1.00 69.50 337 SER A N 1
ATOM 2759 C CA . SER A 1 337 ? -4.975 7.350 9.424 1.00 69.50 337 SER A CA 1
ATOM 2760 C C . SER A 1 337 ? -4.999 8.047 8.064 1.00 69.50 337 SER A C 1
ATOM 2762 O O . SER A 1 337 ? -4.066 7.874 7.287 1.00 69.50 337 SER A O 1
ATOM 2764 N N . SER A 1 338 ? -6.019 8.865 7.775 1.00 75.19 338 SER A N 1
ATOM 2765 C CA . SER A 1 338 ? -6.091 9.626 6.521 1.00 75.19 338 SER A CA 1
ATOM 2766 C C . SER A 1 338 ? -4.881 10.549 6.351 1.00 75.19 338 SER A C 1
ATOM 2768 O O . SER A 1 338 ? -4.310 10.609 5.267 1.00 75.19 338 SER A O 1
ATOM 2770 N N . VAL A 1 339 ? -4.438 11.213 7.421 1.00 80.56 339 VAL A N 1
ATOM 2771 C CA . VAL A 1 339 ? -3.265 12.102 7.412 1.00 80.56 339 VAL A CA 1
ATOM 2772 C C . VAL A 1 339 ? -1.992 11.341 7.030 1.00 80.56 339 VAL A C 1
ATOM 2774 O O . VAL A 1 339 ? -1.202 11.842 6.235 1.00 80.56 339 VAL A O 1
ATOM 2777 N N . LEU A 1 340 ? -1.827 10.104 7.515 1.00 81.94 340 LEU A N 1
ATOM 2778 C CA . LEU A 1 340 ? -0.671 9.262 7.185 1.00 81.94 340 LEU A CA 1
ATOM 2779 C C . LEU A 1 340 ? -0.611 8.917 5.688 1.00 81.94 340 LEU A C 1
ATOM 2781 O O . LEU A 1 340 ? 0.472 8.914 5.108 1.00 81.94 340 LEU A O 1
ATOM 2785 N N . PHE A 1 341 ? -1.756 8.673 5.040 1.00 86.06 341 PHE A N 1
ATOM 2786 C CA . PHE A 1 341 ? -1.795 8.399 3.596 1.00 86.06 341 PHE A CA 1
ATOM 2787 C C . PHE A 1 341 ? -1.440 9.623 2.758 1.00 86.06 341 PHE A C 1
ATOM 2789 O O . PHE A 1 341 ? -0.675 9.513 1.805 1.00 86.06 341 PHE A O 1
ATOM 2796 N N . HIS A 1 342 ? -1.959 10.793 3.133 1.00 86.62 342 HIS A N 1
ATOM 2797 C CA . HIS A 1 342 ? -1.608 12.051 2.476 1.00 86.62 342 HIS A CA 1
ATOM 2798 C C . HIS A 1 342 ? -0.114 12.366 2.623 1.00 86.62 342 HIS A C 1
ATOM 2800 O O . HIS A 1 342 ? 0.532 12.754 1.654 1.00 86.62 342 HIS A O 1
ATOM 2806 N N . PHE A 1 343 ? 0.447 12.126 3.811 1.00 84.75 343 PHE A N 1
ATOM 2807 C CA . PHE A 1 343 ? 1.879 12.268 4.058 1.00 84.75 343 PHE A CA 1
ATOM 2808 C C . PHE A 1 343 ? 2.716 11.317 3.187 1.00 84.75 343 PHE A C 1
ATOM 2810 O O . PHE A 1 343 ? 3.689 11.747 2.572 1.00 84.75 343 PHE A O 1
ATOM 2817 N N . MET A 1 344 ? 2.316 10.046 3.065 1.00 88.62 344 MET A N 1
ATOM 2818 C CA . MET A 1 344 ? 2.992 9.091 2.179 1.00 88.62 344 MET A CA 1
ATOM 2819 C C . MET A 1 344 ? 2.934 9.518 0.706 1.00 88.62 344 MET A C 1
ATOM 2821 O O . MET A 1 344 ? 3.942 9.407 0.012 1.00 88.62 344 MET A O 1
ATOM 2825 N N . LEU A 1 345 ? 1.785 10.010 0.230 1.00 89.38 345 LEU A N 1
ATOM 2826 C CA . LEU A 1 345 ? 1.646 10.526 -1.137 1.00 89.38 345 LEU A CA 1
ATOM 2827 C C . LEU A 1 345 ? 2.597 11.698 -1.390 1.00 89.38 345 LEU A C 1
ATOM 2829 O O . LEU A 1 345 ? 3.274 11.722 -2.414 1.00 89.38 345 LEU A O 1
ATOM 2833 N N . LEU A 1 346 ? 2.680 12.638 -0.445 1.00 90.25 346 LEU A N 1
ATOM 2834 C CA . LEU A 1 346 ? 3.596 13.772 -0.534 1.00 90.25 346 LEU A CA 1
ATOM 2835 C C . LEU A 1 346 ? 5.056 13.305 -0.617 1.00 90.25 346 LEU A C 1
ATOM 2837 O O . LEU A 1 346 ? 5.787 13.736 -1.503 1.00 90.25 346 LEU A O 1
ATOM 2841 N N . LEU A 1 347 ? 5.465 12.386 0.262 1.00 89.81 347 LEU A N 1
ATOM 2842 C CA . LEU A 1 347 ? 6.826 11.848 0.270 1.00 89.81 347 LEU A CA 1
ATOM 2843 C C . LEU A 1 347 ? 7.145 11.068 -1.015 1.00 89.81 347 LEU A C 1
ATOM 2845 O O . LEU A 1 347 ? 8.232 11.208 -1.566 1.00 89.81 347 LEU A O 1
ATOM 2849 N N . GLY A 1 348 ? 6.189 10.298 -1.538 1.00 88.81 348 GLY A N 1
ATOM 2850 C CA . GLY A 1 348 ? 6.339 9.605 -2.817 1.00 88.81 348 GLY A CA 1
ATOM 2851 C C . GLY A 1 348 ? 6.495 10.555 -4.005 1.00 88.81 348 GLY A C 1
ATOM 2852 O O . GLY A 1 348 ? 7.279 10.277 -4.909 1.00 88.81 348 GLY A O 1
ATOM 2853 N N . LEU A 1 349 ? 5.804 11.697 -3.987 1.00 89.56 349 LEU A N 1
ATOM 2854 C CA . LEU A 1 349 ? 5.931 12.717 -5.023 1.00 89.56 349 LEU A CA 1
ATOM 2855 C C . LEU A 1 349 ? 7.267 13.469 -4.941 1.00 89.56 349 LEU A C 1
ATOM 2857 O O . LEU A 1 349 ? 7.878 13.727 -5.974 1.00 89.56 349 LEU A O 1
ATOM 2861 N N . ILE A 1 350 ? 7.754 13.757 -3.729 1.00 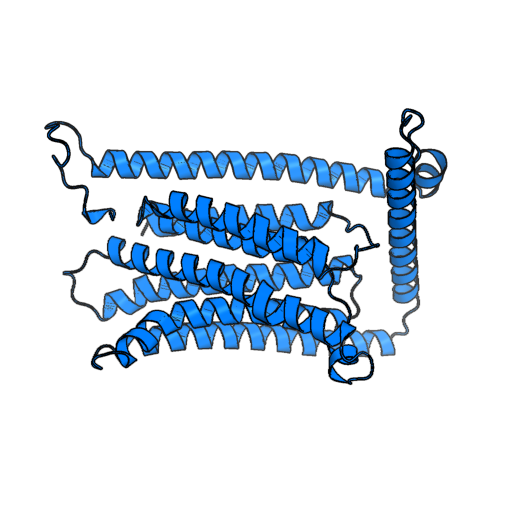88.75 350 ILE A N 1
ATOM 2862 C CA . ILE A 1 350 ? 9.102 14.307 -3.515 1.00 88.75 350 ILE A CA 1
ATOM 2863 C C . ILE A 1 350 ? 10.152 13.335 -4.056 1.00 88.75 350 ILE A C 1
ATOM 2865 O O . ILE A 1 350 ? 11.036 13.745 -4.799 1.00 88.75 350 ILE A O 1
ATOM 2869 N N . MET A 1 351 ? 10.027 12.042 -3.748 1.00 86.81 351 MET A N 1
ATOM 2870 C CA . MET A 1 351 ? 10.932 11.020 -4.276 1.00 86.81 351 MET A CA 1
ATOM 2871 C C . MET A 1 351 ? 10.903 10.965 -5.812 1.00 86.81 351 MET A C 1
ATOM 2873 O O . MET A 1 351 ? 11.961 10.883 -6.428 1.00 86.81 351 MET A O 1
ATOM 2877 N N . ALA A 1 352 ? 9.721 11.067 -6.435 1.00 87.00 352 ALA A N 1
ATOM 2878 C CA . ALA A 1 352 ? 9.597 11.141 -7.892 1.00 87.00 352 ALA A CA 1
ATOM 2879 C C . ALA A 1 352 ? 10.261 12.403 -8.474 1.00 87.00 352 ALA A C 1
ATOM 2881 O O . ALA A 1 352 ? 10.938 12.325 -9.495 1.00 87.00 352 ALA A O 1
ATOM 2882 N N . ALA A 1 353 ? 10.131 13.557 -7.816 1.00 85.62 353 ALA A N 1
ATOM 2883 C CA . ALA A 1 353 ? 10.810 14.783 -8.234 1.00 85.62 353 ALA A CA 1
ATOM 2884 C C . ALA A 1 353 ? 12.340 14.669 -8.110 1.00 85.62 353 ALA A C 1
ATOM 2886 O O . ALA A 1 353 ? 13.060 15.054 -9.027 1.00 85.62 353 ALA A O 1
ATOM 2887 N N . VAL A 1 354 ? 12.840 14.076 -7.019 1.00 83.12 354 VAL A N 1
ATOM 2888 C CA . VAL A 1 354 ? 14.275 13.825 -6.816 1.00 83.12 354 VAL A CA 1
ATOM 2889 C C . VAL A 1 354 ? 14.832 12.927 -7.920 1.00 83.12 354 VAL A C 1
ATOM 2891 O O . VAL A 1 354 ? 15.878 13.242 -8.472 1.00 83.12 354 VAL A O 1
ATOM 2894 N N . THR A 1 355 ? 14.122 11.866 -8.317 1.00 77.56 355 THR A N 1
ATOM 2895 C CA . THR A 1 355 ? 14.576 10.993 -9.417 1.00 77.56 355 THR A CA 1
ATOM 2896 C C . THR A 1 355 ? 14.673 11.687 -10.777 1.00 77.56 355 THR A C 1
ATOM 2898 O O . THR A 1 355 ? 15.336 11.162 -11.662 1.00 77.56 355 THR A O 1
ATOM 2901 N N . LEU A 1 356 ? 14.033 12.846 -10.954 1.00 73.75 356 LEU A N 1
ATOM 2902 C CA . LEU A 1 356 ? 14.103 13.637 -12.188 1.00 73.75 356 LEU A CA 1
ATOM 2903 C C . LEU A 1 356 ? 15.211 14.684 -12.178 1.00 73.75 356 LEU A C 1
ATOM 2905 O O . LEU A 1 356 ? 15.639 15.113 -13.245 1.00 73.75 356 LEU A O 1
ATOM 2909 N N . GLY A 1 357 ? 15.641 15.116 -10.991 1.00 62.72 357 GLY A N 1
ATOM 2910 C CA . GLY A 1 357 ? 16.709 16.102 -10.829 1.00 62.72 357 GLY A CA 1
ATOM 2911 C C . GLY A 1 357 ? 18.128 15.532 -10.953 1.00 62.72 357 GLY A C 1
ATOM 2912 O O . GLY A 1 357 ? 19.071 16.317 -10.991 1.00 62.72 357 GLY A O 1
ATOM 2913 N N . PHE A 1 358 ? 18.280 14.202 -11.012 1.00 50.25 358 PHE A N 1
ATOM 2914 C CA . PHE A 1 358 ? 19.544 13.447 -11.086 1.00 50.25 358 PHE A CA 1
ATOM 2915 C C . PHE A 1 358 ? 19.558 12.472 -12.264 1.00 50.25 358 PHE A C 1
ATOM 2917 O O . PHE A 1 358 ? 20.664 12.031 -12.670 1.00 50.25 358 PHE A O 1
#

pLDDT: mean 82.53, std 11.24, range [46.62, 97.12]

Foldseek 3Di:
DWLVVDDQCPPVDNPDPRSVVLVVVLVVVLVVLLVVLVVVLVVLLVVLVVVVVVVPDPPVCCVPVVDDPVDPDPVVNVVSVLVSVQVVVLVVLVVVLVVVVVPDDPVNVVVLVVLVVVLVVVLVVLLVVLLVQLLVLLVQLPPPCPDDDPVNVCSVLSNLLSLLVSLLPVLVVLLVSLVSSSDRPLVSVVVSLVSSLCSLLVSVVSNLCSLPPVVVVPDDPPDDSLLVLLVVLVSNLVSLLVSLVCCLPVPQVVLQVCCVVPVPDPSVVVSDADADDPLSLLVSLLSSVLSLLLNCNGPVCSVVVNVVSVVVSVVSVVCSCVRRHDYDSNDDPVSPSVSVSSVSNNVSSVVSVVSVVD

Radius of gyration: 24.3 Å; chains: 1; bounding box: 67×52×78 Å